Protein AF-A0A2X2WI27-F1 (afdb_monomer_lite)

pLDDT: mean 82.84, std 11.8, range [29.59, 94.94]

Structure (mmCIF, N/CA/C/O backbone):
data_AF-A0A2X2WI27-F1
#
_entry.id   AF-A0A2X2WI27-F1
#
loop_
_atom_site.group_PDB
_atom_site.id
_atom_site.type_symbol
_atom_site.label_atom_id
_atom_site.label_alt_id
_atom_site.label_comp_id
_atom_site.label_asym_id
_atom_site.label_entity_id
_atom_site.label_seq_id
_atom_site.pdbx_PDB_ins_code
_atom_site.Cartn_x
_atom_site.Cartn_y
_atom_site.Cartn_z
_atom_site.occupancy
_atom_site.B_iso_or_equiv
_atom_site.auth_seq_id
_atom_site.auth_comp_id
_atom_site.auth_asym_id
_atom_site.auth_atom_id
_atom_site.pdbx_PDB_model_num
ATOM 1 N N . MET A 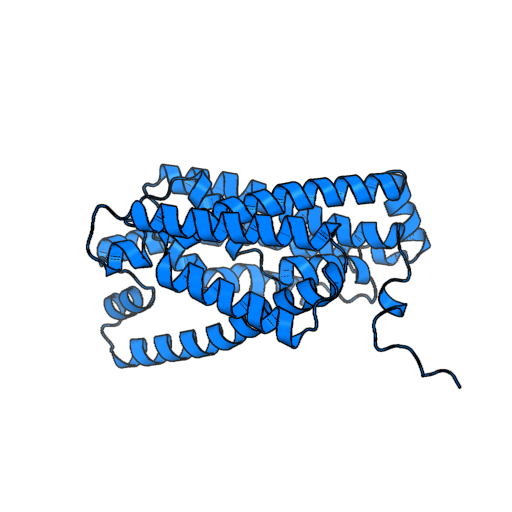1 1 ? -12.637 2.571 -26.370 1.00 56.28 1 MET A N 1
ATOM 2 C CA . MET A 1 1 ? -12.799 2.147 -24.961 1.00 56.28 1 MET A CA 1
ATOM 3 C C . MET A 1 1 ? -12.132 0.795 -24.793 1.00 56.28 1 MET A C 1
ATOM 5 O O . MET A 1 1 ? -12.451 -0.110 -25.554 1.00 56.28 1 MET A O 1
ATOM 9 N N . GLN A 1 2 ? -11.194 0.666 -23.857 1.00 71.12 2 GLN A N 1
ATOM 10 C CA . GLN A 1 2 ? -10.495 -0.595 -23.589 1.00 71.12 2 GLN A CA 1
ATOM 11 C C . GLN A 1 2 ? -11.404 -1.517 -22.763 1.00 71.12 2 GLN A C 1
ATOM 13 O O . GLN A 1 2 ? -11.359 -1.529 -21.533 1.00 71.12 2 GLN A O 1
ATOM 18 N N . LEU A 1 3 ? -12.280 -2.262 -23.447 1.00 78.50 3 LEU A N 1
ATOM 19 C CA . LEU A 1 3 ? -13.200 -3.228 -22.824 1.00 78.50 3 LEU A CA 1
ATOM 20 C C . LEU A 1 3 ? -12.462 -4.239 -21.931 1.00 78.50 3 LEU A C 1
ATOM 22 O O . LEU A 1 3 ? -12.986 -4.629 -20.891 1.00 78.50 3 LEU A O 1
ATOM 26 N N . GLU A 1 4 ? -11.226 -4.582 -22.297 1.00 83.19 4 GLU A N 1
ATOM 27 C CA . GLU A 1 4 ? -10.335 -5.480 -21.556 1.00 83.19 4 GLU A CA 1
ATOM 28 C C . GLU A 1 4 ? -9.984 -4.980 -20.148 1.00 83.19 4 GLU A C 1
ATOM 30 O O . GLU A 1 4 ? -9.757 -5.796 -19.262 1.00 83.19 4 GLU A O 1
ATOM 35 N N . VAL A 1 5 ? -9.993 -3.663 -19.909 1.00 82.50 5 VAL A N 1
ATOM 36 C CA . VAL A 1 5 ? -9.710 -3.069 -18.588 1.00 82.50 5 VAL A CA 1
ATOM 37 C C . VAL A 1 5 ? -11.000 -2.734 -17.840 1.00 82.50 5 VAL A C 1
ATOM 39 O O . VAL A 1 5 ? -11.105 -2.927 -16.627 1.00 82.50 5 VAL A O 1
ATOM 42 N N . ILE A 1 6 ? -12.023 -2.277 -18.565 1.00 84.19 6 ILE A N 1
ATOM 43 C CA . ILE A 1 6 ? -13.301 -1.863 -17.974 1.00 84.19 6 ILE A CA 1
ATOM 44 C C . ILE A 1 6 ? -14.070 -3.065 -17.409 1.00 84.19 6 ILE A C 1
ATOM 46 O O . ILE A 1 6 ? -14.645 -2.962 -16.325 1.00 84.19 6 ILE A O 1
ATOM 50 N N . LEU A 1 7 ? -14.076 -4.211 -18.099 1.00 87.62 7 LEU A N 1
ATOM 51 C CA . LEU A 1 7 ? -14.794 -5.406 -17.639 1.00 87.62 7 LEU A CA 1
ATOM 52 C C . LEU A 1 7 ? -14.253 -5.940 -16.296 1.00 87.62 7 LEU A C 1
ATOM 54 O O . LEU A 1 7 ? -15.059 -6.097 -15.372 1.00 87.62 7 LEU A O 1
ATOM 58 N N . PRO A 1 8 ? -12.931 -6.155 -16.116 1.00 88.19 8 PRO A N 1
ATOM 59 C CA . PRO A 1 8 ? -12.369 -6.506 -14.812 1.00 88.19 8 PRO A CA 1
ATOM 60 C C . PRO A 1 8 ? -12.645 -5.462 -13.732 1.00 88.19 8 PRO A C 1
ATOM 62 O O . PRO A 1 8 ? -12.930 -5.835 -12.597 1.00 88.19 8 PRO A O 1
ATOM 65 N N . LEU A 1 9 ? -12.608 -4.168 -14.068 1.00 85.88 9 LEU A N 1
ATOM 66 C CA . LEU A 1 9 ? -12.890 -3.094 -13.114 1.00 85.88 9 LEU A CA 1
ATOM 67 C C . LEU A 1 9 ? -14.339 -3.144 -12.607 1.00 85.88 9 LEU A C 1
ATOM 69 O O . LEU A 1 9 ? -14.574 -3.056 -11.402 1.00 85.88 9 LEU A O 1
ATOM 73 N N . ILE A 1 10 ? -15.311 -3.323 -13.506 1.00 87.81 10 ILE A N 1
ATOM 74 C CA . ILE A 1 10 ? -16.725 -3.469 -13.133 1.00 87.81 10 ILE A CA 1
ATOM 75 C C . ILE A 1 10 ? -16.917 -4.732 -12.292 1.00 87.81 10 ILE A C 1
ATOM 77 O O . ILE A 1 10 ? -17.556 -4.672 -11.243 1.00 87.81 10 ILE A O 1
ATOM 81 N N . ALA A 1 11 ? -16.335 -5.862 -12.705 1.00 90.44 11 ALA A N 1
ATOM 82 C CA . ALA A 1 11 ? -16.399 -7.105 -11.941 1.00 90.44 11 ALA A CA 1
ATOM 83 C C . ALA A 1 11 ? -15.809 -6.933 -10.531 1.00 90.44 11 ALA A C 1
ATOM 85 O O . ALA A 1 11 ? -16.425 -7.341 -9.546 1.00 90.44 11 ALA A O 1
ATOM 86 N N . TYR A 1 12 ? -14.662 -6.263 -10.418 1.00 89.31 12 TYR A N 1
ATOM 87 C CA . TYR A 1 12 ? -14.026 -5.938 -9.147 1.00 89.31 12 TYR A CA 1
ATOM 88 C C . TYR A 1 12 ? -14.931 -5.071 -8.261 1.00 89.31 12 TYR A C 1
ATOM 90 O O . TYR A 1 12 ? -15.144 -5.405 -7.094 1.00 89.31 12 TYR A O 1
ATOM 98 N N . LEU A 1 13 ? -15.533 -4.009 -8.807 1.00 88.31 13 LEU A N 1
ATOM 99 C CA . LEU A 1 13 ? -16.474 -3.164 -8.065 1.00 88.31 13 LEU A CA 1
ATOM 100 C C . LEU A 1 13 ? -17.694 -3.963 -7.590 1.00 88.31 13 LEU A C 1
ATOM 102 O O . LEU A 1 13 ? -18.076 -3.850 -6.427 1.00 88.31 13 LEU A O 1
ATOM 106 N N . LEU A 1 14 ? -18.270 -4.818 -8.439 1.00 90.50 14 LEU A N 1
ATOM 107 C CA . LEU A 1 14 ? -19.394 -5.682 -8.064 1.00 90.50 14 LEU A CA 1
ATOM 108 C C . LEU A 1 14 ? -19.035 -6.628 -6.914 1.00 90.50 14 LEU A C 1
ATOM 110 O O . LEU A 1 14 ? -19.845 -6.812 -6.005 1.00 90.50 14 LEU A O 1
ATOM 114 N N . VAL A 1 15 ? -17.822 -7.186 -6.905 1.00 91.31 15 VAL A N 1
ATOM 115 C CA . VAL A 1 15 ? -17.337 -8.018 -5.793 1.00 91.31 15 VAL A CA 1
ATOM 116 C C . VAL A 1 15 ? -17.190 -7.190 -4.516 1.00 91.31 15 VAL A C 1
ATOM 118 O O . VAL A 1 15 ? -17.665 -7.623 -3.468 1.00 91.31 15 VAL A O 1
ATOM 121 N N . VAL A 1 16 ? -16.608 -5.987 -4.581 1.00 89.12 16 VAL A N 1
ATOM 122 C CA . VAL A 1 16 ? -16.471 -5.078 -3.423 1.00 89.12 16 VAL A CA 1
ATOM 123 C C . VAL A 1 16 ? -17.840 -4.722 -2.836 1.00 89.12 16 VAL A C 1
ATOM 125 O O . VAL A 1 16 ? -18.062 -4.842 -1.626 1.00 89.12 16 VAL A O 1
ATOM 128 N N . PHE A 1 17 ? -18.799 -4.331 -3.675 1.00 88.81 17 PHE A N 1
ATOM 129 C CA . PHE A 1 17 ? -20.163 -4.047 -3.228 1.00 88.81 17 PHE A CA 1
ATOM 130 C C . PHE A 1 17 ? -20.854 -5.300 -2.679 1.00 88.81 17 PHE A C 1
ATOM 132 O O . PHE A 1 17 ? -21.461 -5.242 -1.609 1.00 88.81 17 PHE A O 1
ATOM 139 N N . GLY A 1 18 ? -20.711 -6.448 -3.344 1.00 88.62 18 GLY A N 1
ATOM 140 C CA . GLY A 1 18 ? -21.272 -7.725 -2.902 1.00 88.62 18 GLY A CA 1
ATOM 141 C C . GLY A 1 18 ? -20.751 -8.164 -1.532 1.00 88.62 18 GLY A C 1
ATOM 142 O O . GLY A 1 18 ? -21.543 -8.523 -0.658 1.00 88.62 18 GLY A O 1
ATOM 143 N N . LEU A 1 19 ? -19.438 -8.061 -1.300 1.00 87.44 19 LEU A N 1
ATOM 144 C CA . LEU A 1 19 ? -18.810 -8.334 -0.002 1.00 87.44 19 LEU A CA 1
ATOM 145 C C . LEU A 1 19 ? -19.297 -7.365 1.077 1.00 87.44 19 LEU A C 1
ATOM 147 O O . LEU A 1 19 ? -19.543 -7.781 2.211 1.00 87.44 19 LEU A O 1
ATOM 151 N N . SER A 1 20 ? -19.504 -6.099 0.718 1.00 85.56 20 SER A N 1
ATOM 152 C CA . SER A 1 20 ? -20.003 -5.077 1.641 1.00 85.56 20 SER A CA 1
ATOM 153 C C . SER A 1 20 ? -21.452 -5.341 2.060 1.00 85.56 20 SER A C 1
ATOM 155 O O . SER A 1 20 ? -21.771 -5.291 3.250 1.00 85.56 20 SER A O 1
ATOM 157 N N . VAL A 1 21 ? -22.320 -5.717 1.115 1.00 86.00 21 VAL A N 1
ATOM 158 C CA . VAL A 1 21 ? -23.709 -6.124 1.391 1.00 86.00 21 VAL A CA 1
ATOM 159 C C . VAL A 1 21 ? -23.749 -7.417 2.206 1.00 86.00 21 VAL A C 1
ATOM 161 O O . VAL A 1 21 ? -24.523 -7.528 3.158 1.00 86.00 21 VAL A O 1
ATOM 164 N N . TYR A 1 22 ? -22.895 -8.392 1.889 1.00 85.06 22 TYR A N 1
ATOM 165 C CA . TYR A 1 22 ? -22.783 -9.630 2.661 1.00 85.06 22 TYR A CA 1
ATOM 166 C C . TYR A 1 22 ? -22.358 -9.360 4.112 1.00 85.06 22 TYR A C 1
ATOM 168 O O . TYR A 1 22 ? -22.988 -9.863 5.045 1.00 85.06 22 TYR A O 1
ATOM 176 N N . ALA A 1 23 ? -21.335 -8.528 4.319 1.00 81.62 23 ALA A N 1
ATOM 177 C CA . ALA A 1 23 ? -20.875 -8.139 5.649 1.00 81.62 23 ALA A CA 1
ATOM 178 C C . ALA A 1 23 ? -21.965 -7.402 6.441 1.00 81.62 23 ALA A C 1
ATOM 180 O O . ALA A 1 23 ? -22.131 -7.667 7.634 1.00 81.62 23 ALA A O 1
ATOM 181 N N . MET A 1 24 ? -22.740 -6.536 5.777 1.00 78.25 24 MET A N 1
ATOM 182 C CA . MET A 1 24 ? -23.885 -5.848 6.375 1.00 78.25 24 MET A CA 1
ATOM 183 C C . MET A 1 24 ? -24.963 -6.836 6.836 1.00 78.25 24 MET A C 1
ATOM 185 O O . MET A 1 24 ? -25.417 -6.746 7.975 1.00 78.25 24 MET A O 1
ATOM 189 N N . ARG A 1 25 ? -25.344 -7.807 5.994 1.00 78.00 25 ARG A N 1
ATOM 190 C CA . ARG A 1 25 ? -26.352 -8.832 6.336 1.00 78.00 25 ARG A CA 1
ATOM 191 C C . ARG A 1 25 ? -25.918 -9.737 7.487 1.00 78.00 25 ARG A C 1
ATOM 193 O O . ARG A 1 25 ? -26.761 -10.269 8.197 1.00 78.00 25 ARG A O 1
ATOM 200 N N . LYS A 1 26 ? -24.609 -9.904 7.679 1.00 73.81 26 LYS A N 1
ATOM 201 C CA . LYS A 1 26 ? -24.023 -10.707 8.759 1.00 73.81 26 LYS A CA 1
ATOM 202 C C . LYS A 1 26 ? -23.766 -9.911 10.047 1.00 73.81 26 LYS A C 1
ATOM 204 O O . LYS A 1 26 ? -23.028 -10.381 10.916 1.00 73.81 26 LYS A O 1
ATOM 209 N N . ARG A 1 27 ? -24.318 -8.699 10.178 1.00 66.50 27 ARG A N 1
ATOM 210 C CA . ARG A 1 27 ? -24.368 -7.975 11.456 1.00 66.50 27 ARG A CA 1
ATOM 211 C C . ARG A 1 27 ? -25.381 -8.655 12.362 1.00 66.50 27 ARG A C 1
ATOM 213 O O . ARG A 1 27 ? -26.579 -8.530 12.141 1.00 66.50 27 ARG A O 1
ATOM 220 N N . THR A 1 28 ? -24.905 -9.419 13.336 1.00 56.31 28 THR A N 1
ATOM 221 C CA . THR A 1 28 ? -25.789 -10.262 14.150 1.00 56.31 28 THR A CA 1
ATOM 222 C C . THR A 1 28 ? -25.591 -10.130 15.652 1.00 56.31 28 THR A C 1
ATOM 224 O O . THR A 1 28 ? -26.388 -10.708 16.377 1.00 56.31 28 THR A O 1
ATOM 227 N N . THR A 1 29 ? -24.615 -9.373 16.170 1.00 54.41 29 THR A N 1
ATOM 228 C CA . THR A 1 29 ? -24.403 -9.328 17.633 1.00 54.41 29 THR A CA 1
ATOM 229 C C . THR A 1 29 ? -23.534 -8.146 18.099 1.00 54.41 29 THR A C 1
ATOM 231 O O . THR A 1 29 ? -22.311 -8.142 17.915 1.00 54.41 29 THR A O 1
ATOM 234 N N . GLY A 1 30 ? -24.150 -7.179 18.798 1.00 59.31 30 GLY A N 1
ATOM 235 C CA . GLY A 1 30 ? -23.458 -6.124 19.555 1.00 59.31 30 GLY A CA 1
ATOM 236 C C . GLY A 1 30 ? -24.177 -4.769 19.588 1.00 59.31 30 GLY A C 1
ATOM 237 O O . GLY A 1 30 ? -25.225 -4.583 18.979 1.00 59.31 30 GLY A O 1
ATOM 238 N N . THR A 1 31 ? -23.597 -3.795 20.301 1.00 65.19 31 THR A N 1
ATOM 239 C CA . THR A 1 31 ? -23.991 -2.382 20.178 1.00 65.19 31 THR A CA 1
ATOM 240 C C . THR A 1 31 ? -23.504 -1.819 18.841 1.00 65.19 31 THR A C 1
ATOM 242 O O . THR A 1 31 ? -22.394 -2.133 18.404 1.00 65.19 31 THR A O 1
ATOM 245 N N . PHE A 1 32 ? -24.305 -0.949 18.208 1.00 72.75 32 PHE A N 1
ATOM 246 C CA . PHE A 1 32 ? -24.024 -0.385 16.877 1.00 72.75 32 PHE A CA 1
ATOM 247 C C . PHE A 1 32 ? -22.588 0.143 16.735 1.00 72.75 32 PHE A C 1
ATOM 249 O O . PHE A 1 32 ? -21.921 -0.174 15.754 1.00 72.75 32 PHE A O 1
ATOM 256 N N . LEU A 1 33 ? -22.087 0.880 17.734 1.00 70.69 33 LEU A N 1
ATOM 257 C CA . LEU A 1 33 ? -20.736 1.452 17.724 1.00 70.69 33 LEU A CA 1
ATOM 258 C C . LEU A 1 33 ? -19.634 0.379 17.718 1.00 70.69 33 LEU A C 1
ATOM 260 O O . LEU A 1 33 ? -18.707 0.459 16.917 1.00 70.69 33 LEU A O 1
ATOM 264 N N . ASN A 1 34 ? -19.743 -0.660 18.551 1.00 68.81 34 ASN A N 1
ATOM 265 C CA . ASN A 1 34 ? -18.742 -1.732 18.598 1.00 68.81 34 ASN A CA 1
ATOM 266 C C . ASN A 1 34 ? -18.738 -2.574 17.317 1.00 68.81 34 ASN A C 1
ATOM 268 O O . ASN A 1 34 ? -17.680 -2.999 16.851 1.00 68.81 34 ASN A O 1
ATOM 272 N N . GLU A 1 35 ? -19.905 -2.817 16.723 1.00 69.88 35 GLU A N 1
ATOM 273 C CA . GLU A 1 35 ? -19.987 -3.587 15.482 1.00 69.88 35 GLU A CA 1
ATOM 274 C C . GLU A 1 35 ? -19.571 -2.749 14.264 1.00 69.88 35 GLU A C 1
ATOM 276 O O . GLU A 1 35 ? -18.892 -3.264 13.376 1.00 69.88 35 GLU A O 1
ATOM 281 N N . TYR A 1 36 ? -19.913 -1.454 14.237 1.00 74.69 36 TYR A N 1
ATOM 282 C CA . TYR A 1 36 ? -19.530 -0.542 13.156 1.00 74.69 36 TYR A CA 1
ATOM 283 C C . TYR A 1 36 ? -18.036 -0.214 13.153 1.00 74.69 36 TYR A C 1
ATOM 285 O O . TYR A 1 36 ? -17.456 -0.192 12.075 1.00 74.69 36 TYR A O 1
ATOM 293 N N . PHE A 1 37 ? -17.409 0.017 14.314 1.00 72.81 37 PHE A N 1
ATOM 294 C CA . PHE A 1 37 ? -16.011 0.468 14.392 1.00 72.81 37 PHE A CA 1
ATOM 295 C C . PHE A 1 37 ? -14.993 -0.638 14.705 1.00 72.81 37 PHE A C 1
ATOM 297 O O . PHE A 1 37 ? -13.848 -0.523 14.283 1.00 72.81 37 PHE A O 1
ATOM 304 N N . LEU A 1 38 ? -15.378 -1.706 15.418 1.00 67.69 38 LEU A N 1
ATOM 305 C CA . LEU A 1 38 ? -14.456 -2.788 15.821 1.00 67.69 38 LEU A CA 1
ATOM 306 C C . LEU A 1 38 ? -14.807 -4.151 15.207 1.00 67.69 38 LEU A C 1
ATOM 308 O O . LEU A 1 38 ? -14.090 -5.132 15.421 1.00 67.69 38 LEU A O 1
ATOM 312 N N . GLY A 1 39 ? -15.949 -4.268 14.521 1.00 68.19 39 GLY A N 1
ATOM 313 C CA . GLY A 1 39 ? -16.444 -5.540 13.985 1.00 68.19 39 GLY A CA 1
ATOM 314 C C . GLY A 1 39 ? -16.653 -6.627 15.045 1.00 68.19 39 GLY A C 1
ATOM 315 O O . GLY A 1 39 ? -16.566 -7.816 14.732 1.00 68.19 39 GLY A O 1
ATOM 316 N N . SER A 1 40 ? -16.896 -6.232 16.298 1.00 68.94 40 SER A N 1
ATOM 317 C CA . SER A 1 40 ? -16.983 -7.119 17.472 1.00 68.94 40 SER A CA 1
ATOM 318 C C . SER A 1 40 ? -15.688 -7.890 17.783 1.00 68.94 40 SER A C 1
ATOM 320 O O . SER A 1 40 ? -15.740 -8.972 18.366 1.00 68.94 40 SER A O 1
ATOM 322 N N . ARG A 1 41 ? -14.518 -7.350 17.404 1.00 70.38 41 ARG A N 1
ATOM 323 C CA . ARG A 1 41 ? -13.187 -7.934 17.674 1.00 70.38 41 ARG A CA 1
ATOM 324 C C . ARG A 1 41 ? -13.031 -9.387 17.194 1.00 70.38 41 ARG A C 1
ATOM 326 O O . ARG A 1 41 ? -12.329 -10.187 17.804 1.00 70.38 41 ARG A O 1
ATOM 333 N N . SER A 1 42 ? -13.699 -9.759 16.104 1.00 72.31 42 SER A N 1
ATOM 334 C CA . SER A 1 42 ? -13.751 -11.148 15.626 1.00 72.31 42 SER A CA 1
ATOM 335 C C . SER A 1 42 ? -12.671 -11.500 14.597 1.00 72.31 42 SER A C 1
ATOM 337 O O . SER A 1 42 ? -12.737 -12.572 13.994 1.00 72.31 42 SER A O 1
ATOM 339 N N . MET A 1 43 ? -11.695 -10.619 14.351 1.00 74.81 43 MET A N 1
ATOM 340 C CA . MET A 1 43 ? -10.703 -10.828 13.293 1.00 74.81 43 MET A CA 1
ATOM 341 C C . MET A 1 43 ? -9.767 -11.998 13.611 1.00 74.81 43 MET A C 1
ATOM 343 O O . MET A 1 43 ? -9.058 -11.996 14.622 1.00 74.81 43 MET A O 1
ATOM 347 N N . GLY A 1 44 ? -9.755 -12.987 12.714 1.00 79.56 44 GLY A N 1
ATOM 348 C CA . GLY A 1 44 ? -8.752 -14.050 12.688 1.00 79.56 44 GLY A CA 1
ATOM 349 C C . GLY A 1 44 ? -7.418 -13.562 12.116 1.00 79.56 44 GLY A C 1
ATOM 350 O O . GLY A 1 44 ? -7.353 -12.514 11.481 1.00 79.56 44 GLY A O 1
ATOM 351 N N . GLY A 1 45 ? -6.348 -14.338 12.315 1.00 81.19 45 GLY A N 1
ATOM 352 C CA . GLY A 1 45 ? -4.986 -13.912 11.962 1.00 81.19 45 GLY A CA 1
ATOM 353 C C . GLY A 1 45 ? -4.762 -13.601 10.477 1.00 81.19 45 GLY A C 1
ATOM 354 O O . GLY A 1 45 ? -4.084 -12.630 10.174 1.00 81.19 45 GLY A O 1
ATOM 355 N N . ILE A 1 46 ? -5.369 -14.363 9.557 1.00 84.50 46 ILE A N 1
ATOM 356 C CA . ILE A 1 46 ? -5.251 -14.111 8.105 1.00 84.50 46 ILE A CA 1
ATOM 357 C C . ILE A 1 46 ? -5.928 -12.789 7.737 1.00 84.50 46 ILE A C 1
ATOM 359 O O . ILE A 1 46 ? -5.323 -11.929 7.114 1.00 84.50 46 ILE A O 1
ATOM 363 N N . VAL A 1 47 ? -7.171 -12.606 8.177 1.00 85.31 47 VAL A N 1
ATOM 364 C CA . VAL A 1 47 ? -7.952 -11.391 7.922 1.00 85.31 47 VAL A CA 1
ATOM 365 C C . VAL A 1 47 ? -7.244 -10.159 8.498 1.00 85.31 47 VAL A C 1
ATOM 367 O O . VAL A 1 47 ? -7.142 -9.137 7.828 1.00 85.31 47 VAL A O 1
ATOM 370 N N . LEU A 1 48 ? -6.682 -10.281 9.706 1.00 83.56 48 LEU A N 1
ATOM 371 C CA . LEU A 1 48 ? -5.870 -9.238 10.331 1.00 83.56 48 LEU A CA 1
ATOM 372 C C . LEU A 1 48 ? -4.607 -8.918 9.514 1.00 83.56 48 LEU A C 1
ATOM 374 O O . LEU A 1 48 ? -4.304 -7.750 9.301 1.00 83.56 48 LEU A O 1
ATOM 378 N N . ALA A 1 49 ? -3.878 -9.932 9.045 1.00 84.81 49 ALA A N 1
ATOM 379 C CA . ALA A 1 49 ? -2.696 -9.734 8.208 1.00 84.81 49 ALA A CA 1
ATOM 380 C C . ALA A 1 49 ? -3.040 -8.984 6.917 1.00 84.81 49 ALA A C 1
ATOM 382 O O . ALA A 1 49 ? -2.394 -7.990 6.586 1.00 84.81 49 ALA A O 1
ATOM 383 N N . MET A 1 50 ? -4.080 -9.434 6.214 1.00 88.81 50 MET A N 1
ATOM 384 C CA . MET A 1 50 ? -4.467 -8.852 4.933 1.00 88.81 50 MET A CA 1
ATOM 385 C C . MET A 1 50 ? -5.011 -7.432 5.088 1.00 88.81 50 MET A C 1
ATOM 387 O O . MET A 1 50 ? -4.613 -6.562 4.326 1.00 88.81 50 MET A O 1
ATOM 391 N N . THR A 1 51 ? -5.837 -7.153 6.105 1.00 86.75 51 THR A N 1
ATOM 392 C CA . THR A 1 51 ? -6.374 -5.797 6.322 1.00 86.75 51 THR A CA 1
ATOM 393 C C . THR A 1 51 ? -5.303 -4.789 6.735 1.00 86.75 51 THR A C 1
ATOM 395 O O . THR A 1 51 ? -5.309 -3.646 6.279 1.00 86.75 51 THR A O 1
ATOM 398 N N . LEU A 1 52 ? -4.320 -5.217 7.533 1.00 81.75 52 LEU A N 1
ATOM 399 C CA . LEU A 1 52 ? -3.159 -4.388 7.847 1.00 81.75 52 LEU A CA 1
ATOM 400 C C . LEU A 1 52 ? -2.306 -4.138 6.612 1.00 81.75 52 LEU A C 1
ATOM 402 O O . LEU A 1 52 ? -1.937 -2.998 6.368 1.00 81.75 52 LEU A O 1
ATOM 406 N N . THR A 1 53 ? -2.046 -5.178 5.822 1.00 84.62 53 THR A N 1
ATOM 407 C CA . THR A 1 53 ? -1.243 -5.068 4.601 1.00 84.62 53 THR A CA 1
ATOM 408 C C . THR A 1 53 ? -1.907 -4.160 3.569 1.00 84.62 53 THR A C 1
ATOM 410 O O . THR A 1 53 ? -1.268 -3.242 3.068 1.00 84.62 53 THR A O 1
ATOM 413 N N . ALA A 1 54 ? -3.194 -4.365 3.289 1.00 86.81 54 ALA A N 1
ATOM 414 C CA . ALA A 1 54 ? -3.927 -3.594 2.290 1.00 86.81 54 ALA A CA 1
ATOM 415 C C . ALA A 1 54 ? -4.046 -2.116 2.669 1.00 86.81 54 ALA A C 1
ATOM 417 O O . ALA A 1 54 ? -3.908 -1.261 1.810 1.00 86.81 54 ALA A O 1
ATOM 418 N N . THR A 1 55 ? -4.239 -1.782 3.950 1.00 82.19 55 THR A N 1
ATOM 419 C CA . THR A 1 55 ? -4.212 -0.359 4.338 1.00 82.19 55 THR A CA 1
ATOM 420 C C . THR A 1 55 ? -2.822 0.225 4.383 1.00 82.19 55 THR A C 1
ATOM 422 O O . THR A 1 55 ? -2.644 1.417 4.146 1.00 82.19 55 THR A O 1
ATOM 425 N N . TYR A 1 56 ? -1.835 -0.593 4.715 1.00 80.75 56 TYR A N 1
ATOM 426 C CA . TYR A 1 56 ? -0.467 -0.131 4.712 1.00 80.75 56 TYR A CA 1
ATOM 427 C C . TYR A 1 56 ? 0.001 0.232 3.298 1.00 80.75 56 TYR A C 1
ATOM 429 O O . TYR A 1 56 ? 0.712 1.218 3.108 1.00 80.75 56 TYR A O 1
ATOM 437 N N . ILE A 1 57 ? -0.434 -0.532 2.296 1.00 83.69 57 ILE A N 1
ATOM 438 C CA . ILE A 1 57 ? -0.120 -0.259 0.900 1.00 83.69 57 ILE A CA 1
ATOM 439 C C . ILE A 1 57 ? -1.091 0.785 0.353 1.00 83.69 57 ILE A C 1
ATOM 441 O O . ILE A 1 57 ? -2.211 0.493 -0.051 1.00 83.69 57 ILE A O 1
ATOM 445 N N . SER A 1 58 ? -0.629 2.027 0.321 1.00 83.31 58 SER A N 1
ATOM 446 C CA . SER A 1 58 ? -1.365 3.156 -0.240 1.00 83.31 58 SER A CA 1
ATOM 447 C C . SER A 1 58 ? -1.138 3.302 -1.749 1.00 83.31 58 SER A C 1
ATOM 449 O O . SER A 1 58 ? -0.253 2.673 -2.334 1.00 83.31 58 SER A O 1
ATOM 451 N N . ALA A 1 59 ? -1.867 4.232 -2.375 1.00 81.56 59 ALA A N 1
ATOM 452 C CA . ALA A 1 59 ? -1.587 4.668 -3.744 1.00 81.56 59 ALA A CA 1
ATOM 453 C C . ALA A 1 59 ? -0.139 5.172 -3.919 1.00 81.56 59 ALA A C 1
ATOM 455 O O . ALA A 1 59 ? 0.470 4.932 -4.959 1.00 81.56 59 ALA A O 1
ATOM 456 N N . SER A 1 60 ? 0.449 5.811 -2.897 1.00 80.56 60 SER A N 1
ATOM 457 C CA . SER A 1 60 ? 1.851 6.241 -2.959 1.00 80.56 60 SER A CA 1
ATOM 458 C C . SER A 1 60 ? 2.806 5.052 -2.993 1.00 80.56 60 SER A C 1
ATOM 460 O O . SER A 1 60 ? 3.773 5.081 -3.743 1.00 80.56 60 SER A O 1
ATOM 462 N N . SER A 1 61 ? 2.525 3.989 -2.239 1.00 85.69 61 SER A N 1
ATOM 463 C CA . SER A 1 61 ? 3.343 2.777 -2.277 1.00 85.69 61 SER A CA 1
ATOM 464 C C . SER A 1 61 ? 3.111 1.984 -3.562 1.00 85.69 61 SER A C 1
ATOM 466 O O . SER A 1 61 ? 4.075 1.492 -4.129 1.00 85.69 61 SER A O 1
ATOM 468 N N . PHE A 1 62 ? 1.866 1.894 -4.050 1.00 83.75 62 PHE A N 1
ATOM 469 C CA . PHE A 1 62 ? 1.496 1.076 -5.213 1.00 83.75 62 PHE A CA 1
ATOM 470 C C . PHE A 1 62 ? 1.813 1.680 -6.571 1.00 83.75 62 PHE A C 1
ATOM 472 O O . PHE A 1 62 ? 2.208 0.956 -7.479 1.00 83.75 62 PHE A O 1
ATOM 479 N N . ILE A 1 63 ? 1.699 2.996 -6.696 1.00 85.56 63 ILE A N 1
ATOM 480 C CA . ILE A 1 63 ? 1.973 3.715 -7.942 1.00 85.56 63 ILE A CA 1
ATOM 481 C C . ILE A 1 63 ? 3.320 4.433 -7.827 1.00 85.56 63 ILE A C 1
ATOM 483 O O . ILE A 1 63 ? 4.199 4.262 -8.667 1.00 85.56 63 ILE A O 1
ATOM 487 N N . GLY A 1 64 ? 3.505 5.202 -6.751 1.00 87.19 64 GLY A N 1
ATOM 488 C CA . GLY A 1 64 ? 4.718 5.996 -6.546 1.00 87.19 64 GLY A CA 1
ATOM 489 C C . GLY A 1 64 ? 5.962 5.150 -6.275 1.00 87.19 64 GLY A C 1
ATOM 490 O O . GLY A 1 64 ? 7.030 5.474 -6.777 1.00 87.19 64 GLY A O 1
ATOM 491 N N . GLY A 1 65 ? 5.831 4.049 -5.532 1.00 89.94 65 GLY A N 1
ATOM 492 C CA . GLY A 1 65 ? 6.938 3.156 -5.189 1.00 89.94 65 GLY A CA 1
ATOM 493 C C . GLY A 1 65 ? 7.627 2.534 -6.411 1.00 89.94 65 GLY A C 1
ATOM 494 O O . GLY A 1 65 ? 8.819 2.770 -6.608 1.00 89.94 65 GLY A O 1
ATOM 495 N N . PRO A 1 66 ? 6.905 1.782 -7.263 1.00 91.31 66 PRO A N 1
ATOM 496 C CA . PRO A 1 66 ? 7.444 1.256 -8.515 1.00 91.31 66 PRO A CA 1
ATOM 497 C C . PRO A 1 66 ? 7.930 2.346 -9.477 1.00 91.31 66 PRO A C 1
ATOM 499 O O . PRO A 1 66 ? 8.961 2.153 -10.111 1.00 91.31 66 PRO A O 1
ATOM 502 N N . GLY A 1 67 ? 7.254 3.500 -9.553 1.00 89.88 67 GLY A N 1
ATOM 503 C CA . GLY A 1 67 ? 7.711 4.634 -10.369 1.00 89.88 67 GLY A CA 1
ATOM 504 C C . GLY A 1 67 ? 9.032 5.237 -9.875 1.00 89.88 67 GLY A C 1
ATOM 505 O O . GLY A 1 67 ? 9.925 5.537 -10.662 1.00 89.88 67 GLY A O 1
ATOM 506 N N . ALA A 1 68 ? 9.211 5.347 -8.559 1.00 90.00 68 ALA A N 1
ATOM 507 C CA . ALA A 1 68 ? 10.479 5.757 -7.966 1.00 90.00 68 ALA A CA 1
ATOM 508 C C . ALA A 1 68 ? 11.566 4.689 -8.161 1.00 90.00 68 ALA A C 1
ATOM 510 O O . ALA A 1 68 ? 12.707 5.033 -8.447 1.00 90.00 68 ALA A O 1
ATOM 511 N N . ALA A 1 69 ? 11.227 3.400 -8.081 1.00 91.75 69 ALA A N 1
ATOM 512 C CA . ALA A 1 69 ? 12.160 2.311 -8.376 1.00 91.75 69 ALA A CA 1
ATOM 513 C C . ALA A 1 69 ? 12.578 2.275 -9.854 1.00 91.75 69 ALA A C 1
ATOM 515 O O . ALA A 1 69 ? 13.737 2.006 -10.152 1.00 91.75 69 ALA A O 1
ATOM 516 N N . TYR A 1 70 ? 11.672 2.610 -10.773 1.00 91.25 70 TYR A N 1
ATOM 517 C CA . TYR A 1 70 ? 11.989 2.820 -12.184 1.00 91.25 70 TYR A CA 1
ATOM 518 C C . TYR A 1 70 ? 13.009 3.961 -12.345 1.00 91.25 70 TYR A C 1
ATOM 520 O O . TYR A 1 70 ? 14.041 3.799 -12.996 1.00 91.25 70 TYR A O 1
ATOM 528 N N . LYS A 1 71 ? 12.778 5.105 -11.689 1.00 89.50 71 LYS A N 1
ATOM 529 C CA . LYS A 1 71 ? 13.651 6.283 -11.804 1.00 89.50 71 LYS A CA 1
ATOM 530 C C . LYS A 1 71 ? 15.015 6.109 -11.126 1.00 89.50 71 LYS A C 1
ATOM 532 O O . LYS A 1 71 ? 16.032 6.475 -11.708 1.00 89.50 71 LYS A O 1
ATOM 537 N N . TYR A 1 72 ? 15.038 5.567 -9.911 1.00 89.00 72 TYR A N 1
ATOM 538 C CA . TYR A 1 72 ? 16.225 5.519 -9.049 1.00 89.00 72 TYR A CA 1
ATOM 539 C C . TYR A 1 72 ? 16.915 4.151 -9.014 1.00 89.00 72 TYR A C 1
ATOM 541 O O . TYR A 1 72 ? 18.026 4.049 -8.502 1.00 89.00 72 TYR A O 1
ATOM 549 N N . GLY A 1 73 ? 16.294 3.109 -9.566 1.00 91.12 73 GLY A N 1
ATOM 550 C CA . GLY A 1 73 ? 16.867 1.771 -9.672 1.00 91.12 73 GLY A CA 1
ATOM 551 C C . GLY A 1 73 ? 16.700 0.899 -8.423 1.00 91.12 73 GLY A C 1
ATOM 552 O O . GLY A 1 73 ? 15.856 1.133 -7.550 1.00 91.12 73 GLY A O 1
ATOM 553 N N . LEU A 1 74 ? 17.525 -0.147 -8.339 1.00 91.56 74 LEU A N 1
ATOM 554 C CA . LEU A 1 74 ? 17.461 -1.202 -7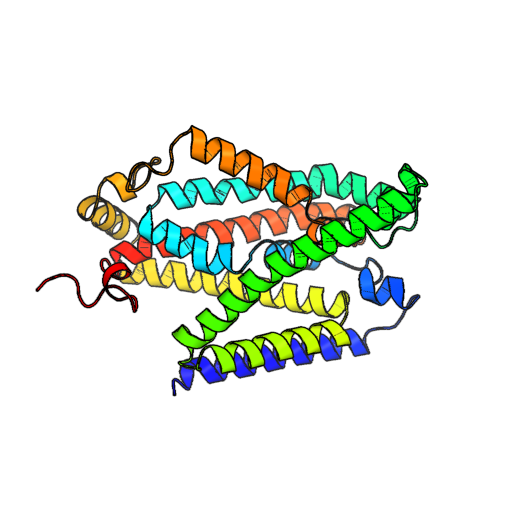.322 1.00 91.56 74 LEU A CA 1
ATOM 555 C C . LEU A 1 74 ? 17.724 -0.692 -5.898 1.00 91.56 74 LEU A C 1
ATOM 557 O O . LEU A 1 74 ? 17.202 -1.270 -4.942 1.00 91.56 74 LEU A O 1
ATOM 561 N N . GLY A 1 75 ? 18.451 0.419 -5.736 1.00 89.12 75 GLY A N 1
ATOM 562 C CA . GLY A 1 75 ? 18.638 1.069 -4.435 1.00 89.12 75 GLY A CA 1
ATOM 563 C C . GLY A 1 75 ? 17.309 1.448 -3.766 1.00 89.12 75 GLY A C 1
ATOM 564 O O . GLY A 1 75 ? 17.143 1.273 -2.556 1.00 89.12 75 GLY A O 1
ATOM 565 N N . TRP A 1 76 ? 16.306 1.868 -4.547 1.00 90.88 76 TRP A N 1
ATOM 566 C CA . TRP A 1 76 ? 14.982 2.196 -4.012 1.00 90.88 76 TRP A CA 1
ATOM 567 C C . TRP A 1 76 ? 14.223 0.953 -3.530 1.00 90.88 76 TRP A C 1
ATOM 569 O O . TRP A 1 76 ? 13.493 1.016 -2.541 1.00 90.88 76 TRP A O 1
ATOM 579 N N . VAL A 1 77 ? 14.424 -0.200 -4.177 1.00 91.81 77 VAL A N 1
ATOM 580 C CA . VAL A 1 77 ? 13.843 -1.480 -3.733 1.00 91.81 77 VAL A CA 1
ATOM 581 C C . VAL A 1 77 ? 14.343 -1.815 -2.327 1.00 91.81 77 VAL A C 1
ATOM 583 O O . VAL A 1 77 ? 13.548 -2.170 -1.457 1.00 91.81 77 VAL A O 1
ATOM 586 N N . LEU A 1 78 ? 15.643 -1.625 -2.070 1.00 88.31 78 LEU A N 1
ATOM 587 C CA . LEU A 1 78 ? 16.239 -1.814 -0.744 1.00 88.31 78 LEU A CA 1
ATOM 588 C C . LEU A 1 78 ? 15.685 -0.816 0.276 1.00 88.31 78 LEU A C 1
ATOM 590 O O . LEU A 1 78 ? 15.323 -1.214 1.385 1.00 88.31 78 LEU A O 1
ATOM 594 N N . LEU A 1 79 ? 15.564 0.463 -0.102 1.00 89.62 79 LEU A N 1
ATOM 595 C CA . LEU A 1 79 ? 14.961 1.485 0.755 1.00 89.62 79 LEU A CA 1
ATOM 596 C C . LEU A 1 79 ? 13.527 1.101 1.146 1.00 89.62 79 LEU A C 1
ATOM 598 O O . LEU A 1 79 ? 13.164 1.197 2.318 1.00 89.62 79 LEU A O 1
ATOM 602 N N . ALA A 1 80 ? 12.729 0.616 0.192 1.00 88.25 80 ALA A N 1
ATOM 603 C CA . ALA A 1 80 ? 11.347 0.216 0.420 1.00 88.25 80 ALA A CA 1
ATOM 604 C C . ALA A 1 80 ? 11.219 -0.979 1.384 1.00 88.25 80 ALA A C 1
ATOM 606 O O . ALA A 1 80 ? 10.220 -1.060 2.102 1.00 88.25 80 ALA A O 1
ATOM 607 N N . MET A 1 81 ? 12.221 -1.867 1.466 1.00 89.31 81 MET A N 1
ATOM 608 C CA . MET A 1 81 ? 12.200 -3.036 2.365 1.00 89.31 81 MET A CA 1
ATOM 609 C C . MET A 1 81 ? 12.238 -2.679 3.849 1.00 89.31 81 MET A C 1
ATOM 611 O O . MET A 1 81 ? 11.815 -3.491 4.672 1.00 89.31 81 MET A O 1
ATOM 615 N N . ILE A 1 82 ? 12.642 -1.462 4.226 1.00 85.69 82 ILE A N 1
ATOM 616 C CA . ILE A 1 82 ? 12.598 -1.021 5.632 1.00 85.69 82 ILE A CA 1
ATOM 617 C C . ILE A 1 82 ? 11.178 -1.017 6.223 1.00 85.69 82 ILE A C 1
ATOM 619 O O . ILE A 1 82 ? 10.982 -1.065 7.438 1.00 85.69 82 ILE A O 1
ATOM 623 N N . GLN A 1 83 ? 10.163 -0.999 5.362 1.00 82.12 83 GLN A N 1
ATOM 624 C CA . GLN A 1 83 ? 8.764 -1.063 5.760 1.00 82.12 83 GLN A CA 1
ATOM 625 C C . GLN A 1 83 ? 8.415 -2.384 6.477 1.00 82.12 83 GLN A C 1
ATOM 627 O O . GLN A 1 83 ? 7.477 -2.431 7.274 1.00 82.12 83 GLN A O 1
ATOM 632 N N . LEU A 1 84 ? 9.195 -3.451 6.266 1.00 84.19 84 LEU A N 1
ATOM 633 C CA . LEU A 1 84 ? 8.999 -4.757 6.905 1.00 84.19 84 LEU A CA 1
ATOM 634 C C . LEU A 1 84 ? 9.162 -4.712 8.435 1.00 84.19 84 LEU A C 1
ATOM 636 O O . LEU A 1 84 ? 8.221 -5.092 9.144 1.00 84.19 84 LEU A O 1
ATOM 640 N N . PRO A 1 85 ? 10.295 -4.217 8.978 1.00 81.19 85 PRO A N 1
ATOM 641 C CA . PRO A 1 85 ? 10.432 -3.950 10.405 1.00 81.19 85 PRO A CA 1
ATOM 642 C C . PRO A 1 85 ? 9.318 -3.076 10.987 1.00 81.19 85 PRO A C 1
ATOM 644 O O . PRO A 1 85 ? 8.893 -3.320 12.116 1.00 81.19 85 PRO A O 1
ATOM 647 N N . ALA A 1 86 ? 8.804 -2.096 10.234 1.00 74.56 86 ALA A N 1
ATOM 648 C CA . ALA A 1 86 ? 7.745 -1.206 10.716 1.00 74.56 86 ALA A CA 1
ATOM 649 C C . ALA A 1 86 ? 6.459 -1.976 11.070 1.00 74.56 86 ALA A C 1
ATOM 651 O O . ALA A 1 86 ? 5.847 -1.711 12.106 1.00 74.56 86 ALA A O 1
ATOM 652 N N . VAL A 1 87 ? 6.088 -2.989 10.279 1.00 72.06 87 VAL A N 1
ATOM 653 C CA . VAL A 1 87 ? 4.951 -3.883 10.578 1.00 72.06 87 VAL A CA 1
ATOM 654 C C . VAL A 1 87 ? 5.184 -4.646 11.882 1.00 72.06 87 VAL A C 1
ATOM 656 O O . VAL A 1 87 ? 4.287 -4.739 12.725 1.00 72.06 87 VAL A O 1
ATOM 659 N N . TRP A 1 88 ? 6.400 -5.157 12.076 1.00 76.62 88 TRP A N 1
ATOM 660 C CA . TRP A 1 88 ? 6.767 -5.926 13.264 1.00 76.62 88 TRP A CA 1
ATOM 661 C C . TRP A 1 88 ? 6.771 -5.063 14.531 1.00 76.62 88 TRP A C 1
ATOM 663 O O . TRP A 1 88 ? 6.209 -5.457 15.554 1.00 76.62 88 TRP A O 1
ATOM 673 N N . LEU A 1 89 ? 7.327 -3.852 14.455 1.00 76.06 89 LEU A N 1
ATOM 674 C CA . LEU A 1 89 ? 7.317 -2.873 15.545 1.00 76.06 89 LEU A CA 1
ATOM 675 C C . LEU A 1 89 ? 5.889 -2.416 15.876 1.00 76.06 89 LEU A C 1
ATOM 677 O O . LEU A 1 89 ? 5.501 -2.382 17.050 1.00 76.06 89 LEU A O 1
ATOM 681 N N . SER A 1 90 ? 5.093 -2.127 14.844 1.00 70.50 90 SER A N 1
ATOM 682 C CA . SER A 1 90 ? 3.713 -1.664 14.981 1.00 70.50 90 SER A CA 1
ATOM 683 C C . SER A 1 90 ? 2.817 -2.712 15.636 1.00 70.50 90 SER A C 1
ATOM 685 O O . SER A 1 90 ? 2.161 -2.420 16.635 1.00 70.50 90 SER A O 1
ATOM 687 N N . LEU A 1 91 ? 2.823 -3.956 15.151 1.00 68.94 91 LEU A N 1
ATOM 688 C CA . LEU A 1 91 ? 1.948 -5.010 15.675 1.00 68.94 91 LEU A CA 1
ATOM 689 C C . LEU A 1 91 ? 2.507 -5.707 16.915 1.00 68.94 91 LEU A C 1
ATOM 691 O O . LEU A 1 91 ? 1.759 -5.992 17.854 1.00 68.94 91 LEU A O 1
ATOM 695 N N . GLY A 1 92 ? 3.808 -5.995 16.922 1.00 72.50 92 GLY A N 1
ATOM 696 C CA . GLY A 1 92 ? 4.462 -6.782 17.963 1.00 72.50 92 GLY A CA 1
ATOM 697 C C . GLY A 1 92 ? 4.605 -6.021 19.275 1.00 72.50 92 GLY A C 1
ATOM 698 O O . GLY A 1 92 ? 4.209 -6.525 20.329 1.00 72.50 92 GLY A O 1
ATOM 699 N N . ILE A 1 93 ? 5.136 -4.796 19.221 1.00 76.75 93 ILE A N 1
ATOM 700 C CA . ILE A 1 93 ? 5.435 -4.010 20.425 1.00 76.75 93 ILE A CA 1
ATOM 701 C C . ILE A 1 93 ? 4.236 -3.145 20.813 1.00 76.75 93 ILE A C 1
ATOM 703 O O . ILE A 1 93 ? 3.707 -3.274 21.924 1.00 76.75 93 ILE A O 1
ATOM 707 N N . LEU A 1 94 ? 3.786 -2.268 19.911 1.00 73.38 94 LEU A N 1
ATOM 708 C CA . LEU A 1 94 ? 2.733 -1.308 20.243 1.00 73.38 94 LEU A CA 1
ATOM 709 C C . LEU A 1 94 ? 1.333 -1.896 20.134 1.00 73.38 94 LEU A C 1
ATOM 711 O O . LEU A 1 94 ? 0.521 -1.655 21.024 1.00 73.38 94 LEU A O 1
ATOM 715 N N . GLY A 1 95 ? 1.052 -2.715 19.123 1.00 72.44 95 GLY A N 1
ATOM 716 C CA . 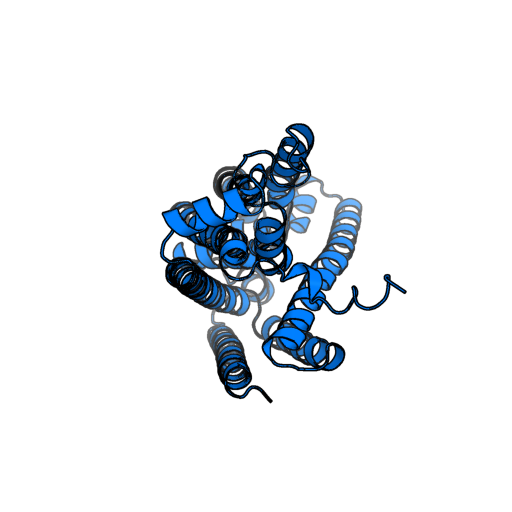GLY A 1 95 ? -0.270 -3.299 18.917 1.00 72.44 95 GLY A CA 1
ATOM 717 C C . GLY A 1 95 ? -0.723 -4.130 20.114 1.00 72.44 95 GLY A C 1
ATOM 718 O O . GLY A 1 95 ? -1.859 -4.006 20.576 1.00 72.44 95 GLY A O 1
ATOM 719 N N . LYS A 1 96 ? 0.201 -4.883 20.723 1.00 76.38 96 LYS A N 1
ATOM 720 C CA . LYS A 1 96 ? -0.048 -5.585 21.988 1.00 76.38 96 LYS A CA 1
ATOM 721 C C . LYS A 1 96 ? -0.414 -4.623 23.125 1.00 76.38 96 LYS A C 1
ATOM 723 O O . LYS A 1 96 ? -1.418 -4.848 23.800 1.00 76.38 96 LYS A O 1
ATOM 728 N N . LYS A 1 97 ? 0.364 -3.554 23.341 1.00 79.94 97 LYS A N 1
ATOM 729 C CA . LYS A 1 97 ? 0.114 -2.572 24.416 1.00 79.94 97 LYS A CA 1
ATOM 730 C C . LYS A 1 97 ? -1.195 -1.811 24.203 1.00 79.94 97 LYS A C 1
ATOM 732 O O . LYS A 1 97 ? -1.993 -1.721 25.138 1.00 79.94 97 LYS A O 1
ATOM 737 N N . PHE A 1 98 ? -1.446 -1.322 22.989 1.00 77.44 98 PHE A N 1
ATOM 738 C CA . PHE A 1 98 ? -2.680 -0.617 22.653 1.00 77.44 98 PHE A CA 1
ATOM 739 C C . PHE A 1 98 ? -3.901 -1.504 22.852 1.00 77.44 98 PHE A C 1
ATOM 741 O O . PHE A 1 98 ? -4.864 -1.068 23.467 1.00 77.44 98 PHE A O 1
ATOM 748 N N . ALA A 1 99 ? -3.848 -2.769 22.438 1.00 75.56 99 ALA A N 1
ATOM 749 C CA . ALA A 1 99 ? -4.974 -3.679 22.608 1.00 75.56 99 ALA A CA 1
ATOM 750 C C . ALA A 1 99 ? -5.260 -4.037 24.073 1.00 75.56 99 ALA A C 1
ATOM 752 O O . ALA A 1 99 ? -6.416 -4.246 24.439 1.00 75.56 99 ALA A O 1
ATOM 753 N N . ILE A 1 100 ? -4.231 -4.114 24.926 1.00 81.25 100 ILE A N 1
ATOM 754 C CA . ILE A 1 100 ? -4.412 -4.305 26.374 1.00 81.25 100 ILE A CA 1
ATOM 755 C C . ILE A 1 100 ? -5.110 -3.083 26.979 1.00 81.25 100 ILE A C 1
ATOM 757 O O . ILE A 1 100 ? -6.108 -3.235 27.680 1.00 81.25 100 ILE A O 1
ATOM 761 N N . LEU A 1 101 ? -4.624 -1.877 26.676 1.00 81.38 101 LEU A N 1
ATOM 762 C CA . LEU A 1 101 ? -5.208 -0.629 27.175 1.00 81.38 101 LEU A CA 1
ATOM 763 C C . LEU A 1 101 ? -6.631 -0.419 26.638 1.00 81.38 101 LEU A C 1
ATOM 765 O O . LEU A 1 101 ? -7.532 -0.108 27.409 1.00 81.38 101 LEU A O 1
ATOM 769 N N . ALA A 1 102 ? -6.864 -0.663 25.349 1.00 80.88 102 ALA A N 1
ATOM 770 C CA . ALA A 1 102 ? -8.179 -0.520 24.736 1.00 80.88 102 ALA A CA 1
ATOM 771 C C . ALA A 1 102 ? -9.205 -1.492 25.330 1.00 80.88 102 ALA A C 1
ATOM 773 O O . ALA A 1 102 ? -10.350 -1.112 25.559 1.00 80.88 102 ALA A O 1
ATOM 774 N N . ARG A 1 103 ? -8.801 -2.729 25.656 1.00 80.12 103 ARG A N 1
ATOM 775 C CA . ARG A 1 103 ? -9.666 -3.671 26.384 1.00 80.12 103 ARG A CA 1
ATOM 776 C C . ARG A 1 103 ? -9.898 -3.251 27.833 1.00 80.12 103 ARG A C 1
ATOM 778 O O . ARG A 1 103 ? -11.025 -3.363 28.298 1.00 80.12 103 ARG A O 1
ATOM 785 N N . ARG A 1 104 ? -8.877 -2.726 28.519 1.00 83.31 104 ARG A N 1
ATOM 786 C CA . ARG A 1 104 ? -8.995 -2.232 29.902 1.00 83.31 104 ARG A CA 1
ATOM 787 C C . ARG A 1 104 ? -9.981 -1.070 30.024 1.00 83.31 104 ARG A C 1
ATOM 789 O O . ARG A 1 104 ? -10.740 -1.031 30.983 1.00 83.31 104 ARG A O 1
ATOM 796 N N . TYR A 1 105 ? -9.961 -0.142 29.072 1.00 82.31 105 TYR A N 1
ATOM 797 C CA . TYR A 1 105 ? -10.811 1.055 29.086 1.00 82.31 105 TYR A CA 1
ATOM 798 C C . TYR A 1 105 ? -12.093 0.913 28.260 1.00 82.31 105 TYR A C 1
ATOM 800 O O . TYR A 1 105 ? -12.844 1.872 28.139 1.00 82.31 105 TYR A O 1
ATOM 808 N N . ASN A 1 106 ? -12.327 -0.262 27.666 1.00 78.44 106 ASN A N 1
ATOM 809 C CA . ASN A 1 106 ? -13.372 -0.492 26.669 1.00 78.44 106 ASN A CA 1
ATOM 810 C C . ASN A 1 106 ? -13.402 0.580 25.555 1.00 78.44 106 ASN A C 1
ATOM 812 O O . ASN A 1 106 ? -14.463 0.963 25.069 1.00 78.44 106 ASN A O 1
ATOM 816 N N . ALA A 1 107 ? -12.217 1.062 25.173 1.00 78.44 107 ALA A N 1
ATOM 817 C CA . ALA A 1 107 ? -12.030 2.095 24.167 1.00 78.44 107 ALA A CA 1
ATOM 818 C C . ALA A 1 107 ? -12.331 1.551 22.767 1.00 78.44 107 ALA A C 1
ATOM 820 O O . ALA A 1 107 ? -11.927 0.432 22.417 1.00 78.44 107 ALA A O 1
ATOM 821 N N . VAL A 1 108 ? -13.004 2.375 21.969 1.00 73.25 108 VAL A N 1
ATOM 822 C CA . VAL A 1 108 ? -13.312 2.109 20.560 1.00 73.25 108 VAL A CA 1
ATOM 823 C C . VAL A 1 108 ? -12.359 2.903 19.664 1.00 73.25 108 VAL A C 1
ATOM 825 O O . VAL A 1 108 ? -11.973 2.426 18.599 1.00 73.25 108 VAL A O 1
ATOM 828 N N . THR A 1 109 ? -11.919 4.081 20.117 1.00 80.06 109 THR A N 1
ATOM 829 C CA . THR A 1 109 ? -11.021 4.978 19.380 1.00 80.06 109 THR A CA 1
ATOM 830 C C . THR A 1 109 ? -9.711 5.251 20.124 1.00 80.06 109 THR A C 1
ATOM 832 O O . THR A 1 109 ? -9.598 5.063 21.337 1.00 80.06 109 THR A O 1
ATOM 835 N N . LEU A 1 110 ? -8.706 5.756 19.399 1.00 79.50 110 LEU A N 1
ATOM 836 C CA . LEU A 1 110 ? -7.461 6.238 20.010 1.00 79.50 110 LEU A CA 1
ATOM 837 C C . LEU A 1 110 ? -7.717 7.441 20.939 1.00 79.50 110 LEU A C 1
ATOM 839 O O . LEU A 1 110 ? -7.066 7.584 21.972 1.00 79.50 110 LEU A O 1
ATOM 843 N N . ASN A 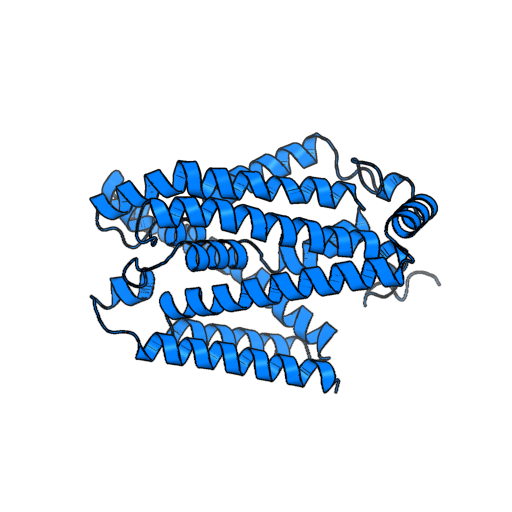1 111 ? -8.713 8.266 20.610 1.00 84.12 111 ASN A N 1
ATOM 844 C CA . ASN A 1 111 ? -9.127 9.407 21.422 1.00 84.12 111 ASN A CA 1
ATOM 845 C C . ASN A 1 111 ? -9.737 8.980 22.763 1.00 84.12 111 ASN A C 1
ATOM 847 O O . ASN A 1 111 ? -9.459 9.618 23.775 1.00 84.12 111 ASN A O 1
ATOM 851 N N . ASP A 1 112 ? -10.472 7.865 22.811 1.00 81.25 112 ASP A N 1
ATOM 852 C CA . ASP A 1 112 ? -10.979 7.305 24.074 1.00 81.25 112 ASP A CA 1
ATOM 853 C C . ASP A 1 112 ? -9.821 6.895 24.994 1.00 81.25 112 ASP A C 1
ATOM 855 O O . ASP A 1 112 ? -9.882 7.074 26.210 1.00 81.25 112 ASP A O 1
ATOM 859 N N . MET A 1 113 ? -8.729 6.383 24.417 1.00 82.94 113 MET A N 1
ATOM 860 C CA . MET A 1 113 ? -7.523 6.035 25.173 1.00 82.94 113 MET A CA 1
ATOM 861 C C . MET A 1 113 ? -6.808 7.280 25.709 1.00 82.94 113 MET A C 1
ATOM 863 O O . MET A 1 113 ? -6.347 7.275 26.854 1.00 82.94 113 MET A O 1
ATOM 867 N N . LEU A 1 114 ? -6.742 8.355 24.915 1.00 85.44 114 LEU A N 1
ATOM 868 C CA . LEU A 1 114 ? -6.222 9.649 25.367 1.00 85.44 114 LEU A CA 1
ATOM 869 C C . LEU A 1 114 ? -7.087 10.223 26.493 1.00 85.44 114 LEU A C 1
ATOM 871 O O . LEU A 1 114 ? -6.555 10.664 27.512 1.00 85.44 114 LEU A O 1
ATOM 875 N N . PHE A 1 115 ? -8.411 10.149 26.357 1.00 87.06 115 PHE A N 1
ATOM 876 C CA . PHE A 1 115 ? -9.333 10.591 27.395 1.00 87.06 115 PHE A CA 1
ATOM 877 C C . PHE A 1 115 ? -9.150 9.792 28.687 1.00 87.06 115 PHE A C 1
ATOM 879 O O . PHE A 1 115 ? -8.982 10.382 29.750 1.00 87.06 115 PHE A O 1
ATOM 886 N N . ALA A 1 116 ? -9.078 8.461 28.602 1.00 85.56 116 ALA A N 1
ATOM 887 C CA . ALA A 1 116 ? -8.866 7.603 29.764 1.00 85.56 116 ALA A CA 1
ATOM 888 C C . ALA A 1 116 ? -7.557 7.927 30.505 1.00 85.56 116 ALA A C 1
ATOM 890 O O . ALA A 1 116 ? -7.512 7.863 31.736 1.00 85.56 116 ALA A O 1
ATOM 891 N N . ARG A 1 117 ? -6.498 8.304 29.774 1.00 86.81 117 ARG A N 1
ATOM 892 C CA . ARG A 1 117 ? -5.172 8.588 30.341 1.00 86.81 117 ARG A CA 1
ATOM 893 C C . ARG A 1 117 ? -5.020 9.997 30.915 1.00 86.81 117 ARG A C 1
ATOM 895 O O . ARG A 1 117 ? -4.324 10.140 31.924 1.00 86.81 117 ARG A O 1
ATOM 902 N N . TYR A 1 118 ? -5.585 11.006 30.254 1.00 87.62 118 TYR A N 1
ATOM 903 C CA . TYR A 1 118 ? -5.373 12.424 30.579 1.00 87.62 118 TYR A CA 1
ATOM 904 C C . TYR A 1 118 ? -6.596 13.105 31.202 1.00 87.62 118 TYR A C 1
ATOM 906 O O . TYR A 1 118 ? -6.449 14.188 31.756 1.00 87.62 118 TYR A O 1
ATOM 914 N N . GLN A 1 119 ? -7.789 12.507 31.101 1.00 86.44 119 GLN A N 1
ATOM 915 C CA . GLN A 1 119 ? -9.063 13.026 31.628 1.00 86.44 119 GLN A CA 1
ATOM 916 C C . GLN A 1 119 ? -9.401 14.464 31.175 1.00 86.44 119 GLN A C 1
ATOM 918 O O . GLN A 1 119 ? -10.235 15.139 31.773 1.00 86.44 119 GLN A O 1
ATOM 923 N N . SER A 1 120 ? -8.781 14.941 30.089 1.00 90.50 120 SER A N 1
ATOM 924 C CA . SER A 1 120 ? -8.954 16.296 29.558 1.00 90.50 120 SER A CA 1
ATOM 925 C C . SER A 1 120 ? -9.748 16.274 28.259 1.00 90.50 120 SER A C 1
ATOM 927 O O . SER A 1 120 ? -9.305 15.724 27.249 1.00 90.50 120 SER A O 1
ATOM 929 N N . ARG A 1 121 ? -10.918 16.921 28.266 1.00 88.88 121 ARG A N 1
ATOM 930 C CA . ARG A 1 121 ? -11.766 17.057 27.070 1.00 88.88 121 ARG A CA 1
ATOM 931 C C . ARG A 1 121 ? -11.129 17.953 26.008 1.00 88.88 121 ARG A C 1
ATOM 933 O O . ARG A 1 121 ? -11.280 17.673 24.826 1.00 88.88 121 ARG A O 1
ATOM 940 N N . LEU A 1 122 ? -10.392 18.989 26.417 1.00 90.94 122 LEU A N 1
ATOM 941 C CA . LEU A 1 122 ? -9.707 19.893 25.488 1.00 90.94 122 LEU A CA 1
ATOM 942 C C . LEU A 1 122 ? -8.657 19.144 24.660 1.00 90.94 122 LEU A C 1
ATOM 944 O O . LEU A 1 122 ? -8.594 19.313 23.4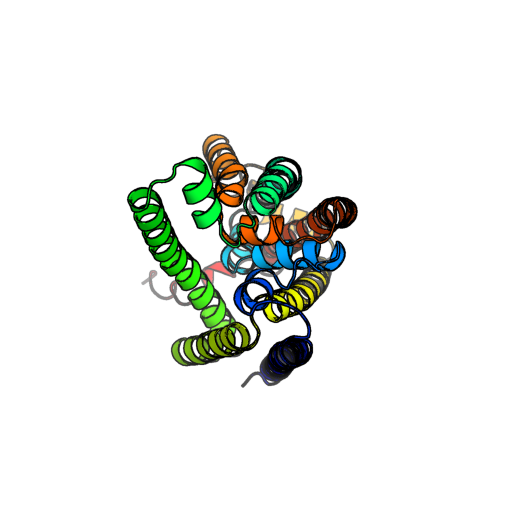47 1.00 90.94 122 LEU A O 1
ATOM 948 N N . LEU A 1 123 ? -7.882 18.265 25.304 1.00 89.06 123 LEU A N 1
ATOM 949 C CA . LEU A 1 123 ? -6.878 17.449 24.621 1.00 89.06 123 LEU A CA 1
ATOM 950 C C . LEU A 1 123 ? -7.525 16.523 23.586 1.00 89.06 123 LEU A C 1
ATOM 952 O O . LEU A 1 123 ? -7.026 16.409 22.471 1.00 89.06 123 LEU A O 1
ATOM 956 N N . VAL A 1 124 ? -8.658 15.906 23.928 1.00 89.06 124 VAL A N 1
ATOM 957 C CA . VAL A 1 124 ? -9.416 15.047 23.005 1.00 89.06 124 VAL A CA 1
ATOM 958 C C . VAL A 1 124 ? -9.947 15.834 21.810 1.00 89.06 124 VAL A C 1
ATOM 960 O O . VAL A 1 124 ? -9.878 15.338 20.687 1.00 89.06 124 VAL A O 1
ATOM 963 N N . TRP A 1 125 ? -10.442 17.056 22.021 1.00 90.88 125 TRP A N 1
ATOM 964 C CA . TRP A 1 125 ? -10.892 17.932 20.937 1.00 90.88 125 TRP A CA 1
ATOM 965 C C . TRP A 1 125 ? -9.753 18.309 19.994 1.00 90.88 125 TRP A C 1
ATOM 967 O O . TRP A 1 125 ? -9.889 18.144 18.783 1.00 90.88 125 TRP A O 1
ATOM 977 N N . LEU A 1 126 ? -8.618 18.750 20.542 1.00 91.94 126 LEU A N 1
ATOM 978 C CA . LEU A 1 126 ? -7.441 19.107 19.749 1.00 91.94 126 LEU A CA 1
ATOM 979 C C . LEU A 1 126 ? -6.896 17.904 18.973 1.00 91.94 126 LEU A C 1
ATOM 981 O O . LEU A 1 126 ? -6.629 18.025 17.780 1.00 91.94 126 LEU A O 1
ATOM 985 N N . ALA A 1 127 ? -6.802 16.736 19.615 1.00 88.50 127 ALA A N 1
ATOM 986 C CA . ALA A 1 127 ? -6.387 15.502 18.955 1.00 88.50 127 ALA A CA 1
ATOM 987 C C . ALA A 1 127 ? -7.366 15.111 17.839 1.00 88.50 127 ALA A C 1
ATOM 989 O O . ALA A 1 127 ? -6.947 14.832 16.722 1.00 88.50 127 ALA A O 1
ATOM 990 N N . SER A 1 128 ? -8.675 15.148 18.101 1.00 88.94 128 SER A N 1
ATOM 991 C CA . SER A 1 128 ? -9.701 14.818 17.101 1.00 88.94 128 SER A CA 1
ATOM 992 C C . SER A 1 128 ? -9.652 15.754 15.895 1.00 88.94 128 SER A C 1
ATOM 994 O O . SER A 1 128 ? -9.753 15.288 14.761 1.00 88.94 128 SER A O 1
ATOM 996 N N . LEU A 1 129 ? -9.451 17.055 16.120 1.00 91.19 129 LEU A N 1
ATOM 997 C CA . LEU A 1 129 ? -9.326 18.034 15.044 1.00 91.19 129 LEU A CA 1
ATOM 998 C C . LEU A 1 129 ? -8.040 17.824 14.237 1.00 91.19 129 LEU A C 1
ATOM 1000 O O . LEU A 1 129 ? -8.095 17.815 13.009 1.00 91.19 129 LEU A O 1
ATOM 1004 N N . SER A 1 130 ? -6.898 17.598 14.897 1.00 89.56 130 SER A N 1
ATOM 1005 C CA . SER A 1 130 ? -5.632 17.353 14.192 1.00 89.56 130 SER A CA 1
ATOM 1006 C C . SER A 1 130 ? -5.695 16.076 13.354 1.00 89.56 130 SER A C 1
ATOM 1008 O O . SER A 1 130 ? -5.204 16.049 12.228 1.00 89.56 130 SER A O 1
ATOM 1010 N N . LEU A 1 131 ? -6.339 15.033 13.884 1.00 87.31 131 LEU A N 1
ATOM 1011 C CA . LEU A 1 131 ? -6.597 13.778 13.184 1.00 87.31 131 LEU A CA 1
ATOM 1012 C C . LEU A 1 131 ? -7.443 14.011 11.933 1.00 87.31 131 LEU A C 1
ATOM 1014 O O . LEU A 1 131 ? -7.089 13.524 10.863 1.00 87.31 131 LEU A O 1
ATOM 1018 N N . LEU A 1 132 ? -8.530 14.776 12.056 1.00 89.25 132 LEU A N 1
ATOM 1019 C CA . LEU A 1 132 ? -9.427 15.077 10.943 1.00 89.25 132 LEU A CA 1
ATOM 1020 C C . LEU A 1 132 ? -8.691 15.824 9.826 1.00 89.25 132 LEU A C 1
ATOM 1022 O O . LEU A 1 132 ? -8.745 15.396 8.676 1.00 89.25 132 LEU A O 1
ATOM 1026 N N . VAL A 1 133 ? -7.943 16.878 10.165 1.00 90.38 133 VAL A N 1
ATOM 1027 C CA . VAL A 1 133 ? -7.161 17.654 9.187 1.00 90.38 133 VAL A CA 1
ATOM 1028 C C . VAL A 1 133 ? -6.111 16.780 8.493 1.00 90.38 133 VAL A C 1
ATOM 1030 O O . VAL A 1 133 ? -6.012 16.794 7.266 1.00 90.38 133 VAL A O 1
ATOM 1033 N N . ALA A 1 134 ? -5.368 15.967 9.250 1.00 87.19 134 ALA A N 1
ATOM 1034 C CA . ALA A 1 134 ? -4.362 15.068 8.686 1.00 87.19 134 ALA A CA 1
ATOM 1035 C C . ALA A 1 134 ? -4.977 14.026 7.736 1.00 87.19 134 ALA A C 1
ATOM 1037 O O . ALA A 1 134 ? -4.423 13.746 6.671 1.00 87.19 134 ALA A O 1
ATOM 1038 N N . PHE A 1 135 ? -6.141 13.471 8.087 1.00 85.44 135 PHE A N 1
ATOM 1039 C CA . PHE A 1 135 ? -6.816 12.479 7.255 1.00 85.44 135 PHE A CA 1
ATOM 1040 C C . PHE A 1 135 ? -7.412 13.058 5.982 1.00 85.44 135 PHE A C 1
ATOM 1042 O O . PHE A 1 135 ? -7.377 12.372 4.965 1.00 85.44 135 PHE A O 1
ATOM 1049 N N . VAL A 1 136 ? -7.908 14.297 5.999 1.00 89.50 136 VAL A N 1
ATOM 1050 C CA . VAL A 1 136 ? -8.351 14.967 4.767 1.00 89.50 136 VAL A CA 1
ATOM 1051 C C . VAL A 1 136 ? -7.198 15.014 3.763 1.00 89.50 136 VAL A C 1
ATOM 1053 O O . VAL A 1 136 ? -7.356 14.542 2.642 1.00 89.50 136 VAL A O 1
ATOM 1056 N N . GLY A 1 137 ? -6.009 15.460 4.184 1.00 87.69 137 GLY A N 1
ATOM 1057 C CA . GLY A 1 137 ? -4.825 15.470 3.317 1.00 87.69 137 GLY A CA 1
ATOM 1058 C C . GLY A 1 137 ? -4.424 14.072 2.830 1.00 87.69 137 GLY A C 1
ATOM 1059 O O . GLY A 1 137 ? -4.198 13.865 1.637 1.00 87.69 137 GLY A O 1
ATOM 1060 N N . ALA A 1 138 ? -4.394 13.088 3.734 1.00 84.88 138 ALA A N 1
ATOM 1061 C CA . ALA A 1 138 ? -4.027 11.714 3.393 1.00 84.88 138 ALA A CA 1
ATOM 1062 C C . ALA A 1 138 ? -5.025 11.036 2.433 1.00 84.88 138 ALA A C 1
ATOM 1064 O O . ALA A 1 138 ? -4.618 10.223 1.600 1.00 84.88 138 ALA A O 1
ATOM 1065 N N . MET A 1 139 ? -6.321 11.344 2.538 1.00 87.94 139 MET A N 1
ATOM 1066 C CA . MET A 1 139 ? -7.350 10.826 1.630 1.00 87.94 139 MET A CA 1
ATOM 1067 C C . MET A 1 139 ? -7.260 11.480 0.254 1.00 87.94 139 MET A C 1
ATOM 1069 O O . MET A 1 139 ? -7.358 10.772 -0.745 1.00 87.94 139 MET A O 1
ATOM 1073 N N . THR A 1 140 ? -6.998 12.788 0.179 1.00 89.38 140 THR A N 1
ATOM 1074 C CA . THR A 1 140 ? -6.858 13.501 -1.100 1.00 89.38 140 THR A CA 1
ATOM 1075 C C . THR A 1 140 ? -5.824 12.834 -2.007 1.00 89.38 140 THR A C 1
ATOM 1077 O O . THR A 1 140 ? -6.124 12.532 -3.158 1.00 89.38 140 THR A O 1
ATOM 1080 N N . VAL A 1 141 ? -4.639 12.503 -1.481 1.00 86.88 141 VAL A N 1
ATOM 1081 C CA . VAL A 1 141 ? -3.581 11.829 -2.260 1.00 86.88 141 VAL A CA 1
ATOM 1082 C C . VAL A 1 141 ? -4.031 10.455 -2.773 1.00 86.88 141 VAL A C 1
ATOM 1084 O O . VAL A 1 141 ? -3.713 10.078 -3.900 1.00 86.88 141 VAL A O 1
ATOM 1087 N N . GLN A 1 142 ? -4.802 9.707 -1.980 1.00 89.25 142 GLN A N 1
ATOM 1088 C CA . GLN A 1 142 ? -5.322 8.397 -2.389 1.00 89.25 142 GLN A CA 1
ATOM 1089 C C . GLN A 1 142 ? -6.369 8.511 -3.502 1.00 89.25 142 GLN A C 1
ATOM 1091 O O . GLN A 1 142 ? -6.352 7.714 -4.437 1.00 89.25 142 GLN A O 1
ATOM 1096 N N . PHE A 1 143 ? -7.248 9.511 -3.427 1.00 90.81 143 PHE A N 1
ATOM 1097 C CA . PHE A 1 143 ? -8.279 9.753 -4.438 1.00 90.81 143 PHE A CA 1
ATOM 1098 C C . PHE A 1 143 ? -7.668 10.226 -5.758 1.00 90.81 143 PHE A C 1
ATOM 1100 O O . PHE A 1 143 ? -8.050 9.717 -6.809 1.00 90.81 143 PHE A O 1
ATOM 1107 N N . ILE A 1 144 ? -6.668 11.115 -5.702 1.00 90.31 144 ILE A N 1
ATOM 1108 C CA . ILE A 1 144 ? -5.888 11.527 -6.878 1.00 90.31 144 ILE A CA 1
ATOM 1109 C C . ILE A 1 144 ? -5.225 10.304 -7.522 1.00 90.31 144 ILE A C 1
ATOM 1111 O O . ILE A 1 144 ? -5.337 10.109 -8.731 1.00 90.31 144 ILE A O 1
ATOM 1115 N N . GLY A 1 145 ? -4.575 9.450 -6.723 1.00 88.12 145 GLY A N 1
ATOM 1116 C CA . GLY A 1 145 ? -3.929 8.234 -7.222 1.00 88.12 145 GLY A CA 1
ATOM 1117 C C . GLY A 1 145 ? -4.908 7.266 -7.893 1.00 88.12 145 GLY A C 1
ATOM 1118 O O . GLY A 1 145 ? -4.623 6.762 -8.977 1.00 88.12 145 GLY A O 1
ATOM 1119 N N . GLY A 1 146 ? -6.079 7.046 -7.288 1.00 88.62 146 GLY A N 1
ATOM 1120 C CA . GLY A 1 146 ? -7.135 6.208 -7.861 1.00 88.62 146 GLY A CA 1
ATOM 1121 C C . GLY A 1 146 ? -7.706 6.772 -9.164 1.00 88.62 146 GLY A C 1
ATOM 1122 O O . GLY A 1 146 ? -7.816 6.046 -10.150 1.00 88.62 146 GLY A O 1
ATOM 1123 N N . ALA A 1 147 ? -8.009 8.072 -9.202 1.00 90.62 147 ALA A N 1
ATOM 1124 C CA . ALA A 1 147 ? -8.516 8.744 -10.397 1.00 90.62 147 ALA A CA 1
ATOM 1125 C C . ALA A 1 147 ? -7.500 8.710 -11.548 1.00 90.62 147 ALA A C 1
ATOM 1127 O O . ALA A 1 147 ? -7.858 8.371 -12.675 1.00 90.62 147 ALA A O 1
ATOM 1128 N N . ARG A 1 148 ? -6.221 8.973 -11.253 1.00 89.12 148 ARG A N 1
ATOM 1129 C CA . ARG A 1 148 ? -5.134 8.911 -12.239 1.00 89.12 148 ARG A CA 1
ATOM 1130 C C . ARG A 1 148 ? -4.942 7.502 -12.791 1.00 89.12 148 ARG A C 1
ATOM 1132 O O . ARG A 1 148 ? -4.682 7.358 -13.977 1.00 89.12 148 ARG A O 1
ATOM 1139 N N . LEU A 1 149 ? -5.110 6.471 -11.960 1.00 87.38 149 LEU A N 1
ATOM 1140 C CA . LEU A 1 149 ? -5.057 5.079 -12.407 1.00 87.38 149 LEU A CA 1
ATOM 1141 C C . LEU A 1 149 ? -6.214 4.741 -13.356 1.00 87.38 149 LEU A C 1
ATOM 1143 O O . LEU A 1 149 ? -5.996 4.068 -14.357 1.00 87.38 149 LEU A O 1
ATOM 1147 N N . LEU A 1 150 ? -7.432 5.217 -13.085 1.00 88.44 150 LEU A N 1
ATOM 1148 C CA . LEU A 1 150 ? -8.566 5.032 -14.001 1.00 88.44 150 LEU A CA 1
ATOM 1149 C C . LEU A 1 150 ? -8.377 5.786 -15.322 1.00 88.44 150 LEU A C 1
ATOM 1151 O O . LEU A 1 150 ? -8.750 5.280 -16.382 1.00 88.44 150 LEU A O 1
ATOM 1155 N N . GLU A 1 151 ? -7.777 6.971 -15.261 1.00 89.62 151 GLU A N 1
ATOM 1156 C CA . GLU A 1 151 ? -7.443 7.764 -16.439 1.00 89.62 151 GLU A CA 1
ATOM 1157 C C . GLU A 1 151 ? -6.429 7.054 -17.331 1.00 89.62 151 GLU A C 1
ATOM 1159 O O . GLU A 1 151 ? -6.682 6.878 -18.522 1.00 89.62 151 GLU A O 1
ATOM 1164 N N . THR A 1 152 ? -5.320 6.579 -16.765 1.00 86.31 152 THR A N 1
ATOM 1165 C CA . THR A 1 152 ? -4.260 5.936 -17.548 1.00 86.31 152 THR A CA 1
ATOM 1166 C C . THR A 1 152 ? -4.617 4.519 -17.985 1.00 86.31 152 THR A C 1
ATOM 1168 O O . THR A 1 152 ? -4.279 4.135 -19.101 1.00 86.31 152 THR A O 1
ATOM 1171 N N . ALA A 1 153 ? -5.302 3.741 -17.142 1.00 85.25 153 ALA A N 1
ATOM 1172 C CA . ALA A 1 153 ? -5.593 2.338 -17.429 1.00 85.25 153 ALA A CA 1
ATOM 1173 C C . ALA A 1 153 ? -6.874 2.136 -18.246 1.00 85.25 153 ALA A C 1
ATOM 1175 O O . ALA A 1 153 ? -6.922 1.228 -19.060 1.00 85.25 153 ALA A O 1
ATOM 1176 N N . ALA A 1 154 ? -7.926 2.930 -18.025 1.00 85.31 154 ALA A N 1
ATOM 1177 C CA . ALA A 1 154 ? -9.215 2.744 -18.702 1.00 85.31 154 ALA A CA 1
ATOM 1178 C C . ALA A 1 154 ? -9.544 3.862 -19.707 1.00 85.31 154 ALA A C 1
ATOM 1180 O O . ALA A 1 154 ? -10.538 3.757 -20.433 1.00 85.31 154 ALA A O 1
ATOM 1181 N N . GLY A 1 155 ? -8.733 4.927 -19.763 1.00 85.19 155 GLY A N 1
ATOM 1182 C CA . GLY A 1 155 ? -8.984 6.099 -20.605 1.00 85.19 155 GLY A CA 1
ATOM 1183 C C . GLY A 1 155 ? -10.183 6.931 -20.142 1.00 85.19 155 GLY A C 1
ATOM 1184 O O . GLY A 1 155 ? -10.794 7.626 -20.953 1.00 85.19 155 GLY A O 1
ATOM 1185 N N . ILE A 1 156 ? -10.578 6.816 -18.869 1.00 88.56 156 ILE A N 1
ATOM 1186 C CA . ILE A 1 156 ? -11.707 7.565 -18.302 1.00 88.56 156 ILE A CA 1
ATOM 1187 C C . ILE A 1 156 ? -11.219 8.973 -17.931 1.00 88.56 156 ILE A C 1
ATOM 1189 O O . ILE A 1 156 ? -10.225 9.077 -17.219 1.00 88.56 156 ILE A O 1
ATOM 1193 N N . PRO A 1 157 ? -11.907 10.059 -18.329 1.00 92.56 157 PRO A N 1
ATOM 1194 C CA . PRO A 1 157 ? -11.497 11.411 -17.953 1.00 92.56 157 PRO A CA 1
ATOM 1195 C C . PRO A 1 157 ? -11.313 11.549 -16.439 1.00 92.56 157 PRO A C 1
ATOM 1197 O O . PRO A 1 157 ? -12.175 11.091 -15.683 1.00 92.56 157 PRO A O 1
ATOM 1200 N N . TYR A 1 158 ? -10.233 12.206 -16.005 1.00 91.38 158 TYR A N 1
ATOM 1201 C CA . TYR A 1 158 ? -9.849 12.324 -14.593 1.00 91.38 158 TYR A CA 1
ATOM 1202 C C . TYR A 1 158 ? -11.020 12.690 -13.668 1.00 91.38 158 TYR A C 1
ATOM 1204 O O . TYR A 1 158 ? -11.279 11.978 -12.702 1.00 91.38 158 TYR A O 1
ATOM 1212 N N . GLU A 1 159 ? -11.784 13.735 -14.002 1.00 93.19 159 GLU A N 1
ATOM 1213 C CA . GLU A 1 159 ? -12.927 14.196 -13.196 1.00 93.19 159 GLU A CA 1
ATOM 1214 C C . GLU A 1 159 ? -14.019 13.126 -13.052 1.00 93.19 159 GLU A C 1
ATOM 1216 O O . GLU A 1 159 ? -14.585 12.916 -11.978 1.00 93.19 159 GLU A O 1
ATOM 1221 N N . THR A 1 160 ? -14.293 12.389 -14.131 1.00 90.69 160 THR A N 1
ATOM 1222 C CA . THR A 1 160 ? -15.284 11.303 -14.115 1.00 90.69 160 THR A CA 1
ATOM 1223 C C . THR A 1 160 ? -14.759 10.105 -13.327 1.00 90.69 160 THR A C 1
ATOM 1225 O O . THR A 1 160 ? -15.491 9.525 -12.526 1.00 90.69 160 THR A O 1
ATOM 1228 N N . GLY A 1 161 ? -13.480 9.760 -13.502 1.00 90.12 161 GLY A N 1
ATOM 1229 C CA . GLY A 1 161 ? -12.809 8.709 -12.739 1.00 90.12 161 GLY A CA 1
ATOM 1230 C C . GLY A 1 161 ? -12.796 9.013 -11.241 1.00 90.12 161 GLY A C 1
ATOM 1231 O O . GLY A 1 161 ? -13.123 8.142 -10.437 1.00 90.12 161 GLY A O 1
ATOM 1232 N N . LEU A 1 162 ? -12.510 10.262 -10.867 1.00 93.06 162 LEU A N 1
ATOM 1233 C CA . LEU A 1 162 ? -12.528 10.743 -9.488 1.00 93.06 162 LEU A CA 1
ATOM 1234 C C . LEU A 1 162 ? -13.919 10.622 -8.861 1.00 93.06 162 LEU A C 1
ATOM 1236 O O . LEU A 1 162 ? -14.040 10.107 -7.749 1.00 93.06 162 LEU A O 1
ATOM 1240 N N . LEU A 1 163 ? -14.969 11.042 -9.575 1.00 92.62 163 LEU A N 1
ATOM 1241 C CA . LEU A 1 163 ? -16.350 10.917 -9.103 1.00 92.62 163 LEU A CA 1
ATOM 1242 C C . LEU A 1 163 ? -16.760 9.453 -8.921 1.00 92.62 163 LEU A C 1
ATOM 1244 O O . LEU A 1 163 ? -17.274 9.094 -7.862 1.00 92.62 163 LEU A O 1
ATOM 1248 N N . ILE A 1 164 ? -16.496 8.593 -9.909 1.00 88.88 164 ILE A N 1
ATOM 1249 C CA . ILE A 1 164 ? -16.813 7.158 -9.832 1.00 88.88 164 ILE A CA 1
ATOM 1250 C C . ILE A 1 164 ? -16.084 6.515 -8.652 1.00 88.88 164 ILE A C 1
ATOM 1252 O O . ILE A 1 164 ? -16.710 5.828 -7.841 1.00 88.88 164 ILE A O 1
ATOM 1256 N N . PHE A 1 165 ? -14.777 6.750 -8.535 1.00 89.31 165 PHE A N 1
ATOM 1257 C CA . PHE A 1 165 ? -13.947 6.184 -7.477 1.00 89.31 165 PHE A CA 1
ATOM 1258 C C . PHE A 1 165 ? -14.402 6.667 -6.097 1.00 89.31 165 PHE A C 1
ATOM 1260 O O . PHE A 1 165 ? -14.654 5.857 -5.203 1.00 89.31 165 PHE A O 1
ATOM 1267 N N . GLY A 1 166 ? -14.591 7.978 -5.940 1.00 91.00 166 GLY A N 1
ATOM 1268 C CA . GLY A 1 166 ? -14.956 8.586 -4.668 1.00 91.00 166 GLY A CA 1
ATOM 1269 C C . GLY A 1 166 ? -16.353 8.209 -4.186 1.00 91.00 166 GLY A C 1
ATOM 1270 O O . GLY A 1 166 ? -16.510 7.812 -3.029 1.00 91.00 166 GLY A O 1
ATOM 1271 N N . VAL A 1 167 ? -17.358 8.260 -5.065 1.00 90.62 167 VAL A N 1
ATOM 1272 C CA . VAL A 1 167 ? -18.731 7.842 -4.731 1.00 90.62 167 VAL A CA 1
ATOM 1273 C C . VAL A 1 167 ? -18.762 6.357 -4.389 1.00 90.62 167 VAL A C 1
ATOM 1275 O O . VAL A 1 167 ? -19.381 5.975 -3.397 1.00 90.62 167 VAL A O 1
ATOM 1278 N N . SER A 1 168 ? -18.054 5.516 -5.147 1.00 87.75 168 SER A N 1
ATOM 1279 C CA . SER A 1 168 ? -18.026 4.077 -4.878 1.00 87.75 168 SER A CA 1
ATOM 1280 C C . SER A 1 168 ? -17.456 3.772 -3.492 1.00 87.75 168 SER A C 1
ATOM 1282 O O . SER A 1 168 ? -18.081 3.037 -2.723 1.00 87.75 168 SER A O 1
ATOM 1284 N N . ILE A 1 169 ? -16.318 4.389 -3.142 1.00 88.31 169 ILE A N 1
ATOM 1285 C CA . ILE A 1 169 ? -15.680 4.239 -1.826 1.00 88.31 169 ILE A CA 1
ATOM 1286 C C . ILE A 1 169 ? -16.576 4.748 -0.705 1.00 88.31 169 ILE A C 1
ATOM 1288 O O . ILE A 1 169 ? -16.740 4.056 0.306 1.00 88.31 169 ILE A O 1
ATOM 1292 N N . ALA A 1 170 ? -17.183 5.921 -0.882 1.00 88.19 170 ALA A N 1
ATOM 1293 C CA . ALA A 1 170 ? -18.091 6.494 0.102 1.00 88.19 170 ALA A CA 1
ATOM 1294 C C . ALA A 1 170 ? -19.279 5.561 0.374 1.00 88.19 170 ALA A C 1
ATOM 1296 O O . ALA A 1 170 ? -19.575 5.276 1.535 1.00 88.19 170 ALA A O 1
ATOM 1297 N N . LEU A 1 171 ? -19.912 5.026 -0.676 1.00 86.94 171 LEU A N 1
ATOM 1298 C CA . LEU A 1 171 ? -21.067 4.137 -0.553 1.00 86.94 171 LEU A CA 1
ATOM 1299 C C . LEU A 1 171 ? -20.708 2.842 0.181 1.00 86.94 171 LEU A C 1
ATOM 1301 O O . LEU A 1 171 ? -21.309 2.539 1.214 1.00 86.94 171 LEU A O 1
ATOM 1305 N N . TYR A 1 172 ? -19.724 2.073 -0.302 1.00 83.19 172 TYR A N 1
ATOM 1306 C CA . TYR A 1 172 ? -19.448 0.770 0.316 1.00 83.19 172 TYR A CA 1
ATOM 1307 C C . TYR A 1 172 ? -18.914 0.912 1.749 1.00 83.19 172 TYR A C 1
ATOM 1309 O O . TYR A 1 172 ? -19.184 0.055 2.594 1.00 83.19 172 TYR A O 1
ATOM 1317 N N . THR A 1 173 ? -18.199 2.001 2.050 1.00 83.44 173 THR A N 1
ATOM 1318 C CA . THR A 1 173 ? -17.649 2.249 3.390 1.00 83.44 173 THR A CA 1
ATOM 1319 C C . THR A 1 173 ? -18.737 2.691 4.367 1.00 83.44 173 THR A C 1
ATOM 1321 O O . THR A 1 173 ? -18.822 2.136 5.465 1.00 83.44 173 THR A O 1
ATOM 1324 N N . ALA A 1 174 ? -19.600 3.634 3.970 1.00 83.44 174 ALA A N 1
ATOM 1325 C CA . ALA A 1 174 ? -20.674 4.150 4.823 1.00 83.44 174 ALA A CA 1
ATOM 1326 C C . ALA A 1 174 ? -21.687 3.061 5.195 1.00 83.44 174 ALA A C 1
ATOM 1328 O O . ALA A 1 174 ? -22.122 2.964 6.343 1.00 83.44 174 ALA A O 1
ATOM 1329 N N . PHE A 1 175 ? -22.042 2.208 4.235 1.00 77.75 175 PHE A N 1
ATOM 1330 C CA . PHE A 1 175 ? -23.030 1.154 4.446 1.00 77.75 175 PHE A CA 1
ATOM 1331 C C . PHE A 1 175 ? -22.438 -0.104 5.096 1.00 77.75 175 PHE A C 1
ATOM 1333 O O . PHE A 1 175 ? -23.105 -0.771 5.890 1.00 77.75 175 PHE A O 1
ATOM 1340 N N . GLY A 1 176 ? -21.187 -0.441 4.783 1.00 73.12 176 GLY A N 1
ATOM 1341 C CA . GLY A 1 176 ? -20.572 -1.694 5.208 1.00 73.12 176 GLY A CA 1
ATOM 1342 C C . GLY A 1 176 ? -19.926 -1.679 6.603 1.00 73.12 176 GLY A C 1
ATOM 1343 O O . GLY A 1 176 ? -19.857 -2.723 7.262 1.00 73.12 176 GLY A O 1
ATOM 1344 N N . GLY A 1 177 ? -19.454 -0.521 7.075 1.00 80.81 177 GLY A N 1
ATOM 1345 C CA . GLY A 1 177 ? -18.716 -0.399 8.339 1.00 80.81 177 GLY A CA 1
ATOM 1346 C C . GLY A 1 177 ? -17.410 -1.211 8.386 1.00 80.81 177 GLY A C 1
ATOM 1347 O O . GLY A 1 177 ? -16.919 -1.715 7.373 1.00 80.81 177 GLY A O 1
ATOM 1348 N N . PHE A 1 178 ? -16.833 -1.373 9.582 1.00 82.00 178 PHE A N 1
ATOM 1349 C CA . PHE A 1 178 ? -15.515 -1.998 9.771 1.00 82.00 178 PHE A CA 1
ATOM 1350 C C . PHE A 1 178 ? -15.442 -3.443 9.259 1.00 82.00 178 PHE A C 1
ATOM 1352 O O . PHE A 1 178 ? -14.447 -3.817 8.647 1.00 82.00 178 PHE A O 1
ATOM 1359 N N . ARG A 1 179 ? -16.490 -4.265 9.443 1.00 81.50 179 ARG A N 1
ATOM 1360 C CA . ARG A 1 179 ? -16.488 -5.645 8.913 1.00 81.50 179 ARG A CA 1
ATOM 1361 C C . ARG A 1 179 ? -16.404 -5.682 7.390 1.00 81.50 179 ARG A C 1
ATOM 1363 O O . ARG A 1 179 ? -15.629 -6.477 6.868 1.00 81.50 179 ARG A O 1
ATOM 1370 N N . ALA A 1 180 ? -17.178 -4.852 6.691 1.00 84.38 180 ALA A N 1
ATOM 1371 C CA . ALA A 1 180 ? -17.105 -4.781 5.235 1.00 84.38 180 ALA A CA 1
ATOM 1372 C C . ALA A 1 180 ? -15.735 -4.293 4.774 1.00 84.38 180 ALA A C 1
ATOM 1374 O O . ALA A 1 180 ? -15.144 -4.920 3.903 1.00 84.38 180 ALA A O 1
ATOM 1375 N N . SER A 1 181 ? -15.206 -3.240 5.409 1.00 85.38 181 SER A N 1
ATOM 1376 C CA . SER A 1 181 ? -13.859 -2.741 5.121 1.00 85.38 181 SER A CA 1
ATOM 1377 C C . SER A 1 181 ? -12.821 -3.850 5.268 1.00 85.38 181 SER A C 1
ATOM 1379 O O . SER A 1 181 ? -12.069 -4.091 4.341 1.00 85.38 181 SER A O 1
ATOM 1381 N N . VAL A 1 182 ? -12.841 -4.612 6.360 1.00 86.12 182 VAL A N 1
ATOM 1382 C CA . VAL A 1 182 ? -11.884 -5.703 6.587 1.00 86.12 182 VAL A CA 1
ATOM 1383 C C . VAL A 1 182 ? -12.020 -6.842 5.562 1.00 86.12 182 VAL A C 1
ATOM 1385 O O . VAL A 1 182 ? -11.012 -7.420 5.145 1.00 86.12 182 VAL A O 1
ATOM 1388 N N . LEU A 1 183 ? -13.244 -7.187 5.144 1.00 87.12 183 LEU A N 1
ATOM 1389 C CA . LEU A 1 183 ? -13.465 -8.183 4.087 1.00 87.12 183 LEU A CA 1
ATOM 1390 C C . LEU A 1 183 ? -12.958 -7.679 2.730 1.00 87.12 183 LEU A C 1
ATOM 1392 O O . LEU A 1 183 ? -12.262 -8.420 2.034 1.00 87.12 183 LEU A O 1
ATOM 1396 N N . ASN A 1 184 ? -13.271 -6.429 2.385 1.00 89.88 184 ASN A N 1
ATOM 1397 C CA . ASN A 1 184 ? -12.801 -5.790 1.160 1.00 89.88 184 ASN A CA 1
ATOM 1398 C C . ASN A 1 184 ? -11.278 -5.719 1.151 1.00 89.88 184 ASN A C 1
ATOM 1400 O O . ASN A 1 184 ? -10.674 -6.168 0.187 1.00 89.88 184 ASN A O 1
ATOM 1404 N N . ASP A 1 185 ? -10.657 -5.281 2.245 1.00 90.12 185 ASP A N 1
ATOM 1405 C CA . ASP A 1 185 ? -9.204 -5.228 2.382 1.00 90.12 185 ASP A CA 1
ATOM 1406 C C . ASP A 1 185 ? -8.564 -6.614 2.212 1.00 90.12 185 ASP A C 1
ATOM 1408 O O . ASP A 1 185 ? -7.487 -6.747 1.636 1.00 90.12 185 ASP A O 1
ATOM 1412 N N . THR A 1 186 ? -9.221 -7.668 2.712 1.00 89.62 186 THR A N 1
ATOM 1413 C CA . THR A 1 186 ? -8.718 -9.040 2.567 1.00 89.62 186 THR A CA 1
ATOM 1414 C C . THR A 1 186 ? -8.678 -9.451 1.100 1.00 89.62 186 THR A C 1
ATOM 1416 O O . THR A 1 186 ? -7.656 -9.946 0.627 1.00 89.62 186 THR A O 1
ATOM 1419 N N . MET A 1 187 ? -9.768 -9.207 0.371 1.00 91.94 187 MET A N 1
ATOM 1420 C CA . MET A 1 187 ? -9.851 -9.470 -1.066 1.00 91.94 187 MET A CA 1
ATOM 1421 C C . MET A 1 187 ? -8.870 -8.588 -1.851 1.00 91.94 187 MET A C 1
ATOM 1423 O O . MET A 1 187 ? -8.127 -9.095 -2.687 1.00 91.94 187 MET A O 1
ATOM 1427 N N . GLN A 1 188 ? -8.792 -7.298 -1.525 1.00 91.25 188 GLN A N 1
ATOM 1428 C CA . GLN A 1 188 ? -7.886 -6.332 -2.148 1.00 91.25 188 GLN A CA 1
ATOM 1429 C C . GLN A 1 188 ? -6.429 -6.736 -1.988 1.00 91.25 188 GLN A C 1
ATOM 1431 O O . GLN A 1 188 ? -5.705 -6.803 -2.974 1.00 91.25 188 GLN A O 1
ATOM 1436 N N . GLY A 1 189 ? -6.010 -7.100 -0.777 1.00 90.75 189 GLY A N 1
ATOM 1437 C CA . GLY A 1 189 ? -4.654 -7.580 -0.554 1.00 90.75 189 GLY A CA 1
ATOM 1438 C C . GLY A 1 189 ? -4.347 -8.868 -1.331 1.00 90.75 189 GLY A C 1
ATOM 1439 O O . GLY A 1 189 ? -3.217 -9.041 -1.778 1.00 90.75 189 GLY A O 1
ATOM 1440 N N . MET A 1 190 ? -5.329 -9.758 -1.547 1.00 91.19 190 MET A N 1
ATOM 1441 C CA . MET A 1 190 ? -5.141 -10.943 -2.402 1.00 91.19 190 MET A CA 1
ATOM 1442 C C . MET A 1 190 ? -4.973 -10.557 -3.874 1.00 91.19 190 MET A C 1
ATOM 1444 O O . MET A 1 190 ? -4.071 -11.071 -4.532 1.00 91.19 190 MET A O 1
ATOM 1448 N N . VAL A 1 191 ? -5.806 -9.643 -4.380 1.00 91.56 191 VAL A N 1
ATOM 1449 C CA . VAL A 1 191 ? -5.696 -9.117 -5.751 1.00 91.56 191 VAL A CA 1
ATOM 1450 C C . VAL A 1 191 ? -4.340 -8.451 -5.959 1.00 91.56 191 VAL A C 1
ATOM 1452 O O . VAL A 1 191 ? -3.681 -8.716 -6.959 1.00 91.56 191 VAL A O 1
ATOM 1455 N N . MET A 1 192 ? -3.883 -7.653 -4.993 1.00 92.31 192 MET A N 1
ATOM 1456 C CA . MET A 1 192 ? -2.562 -7.028 -5.027 1.00 92.31 192 MET A CA 1
ATOM 1457 C C . MET A 1 192 ? -1.456 -8.081 -5.049 1.00 92.31 192 MET A C 1
ATOM 1459 O O . MET A 1 192 ? -0.536 -7.965 -5.848 1.00 92.31 192 MET A O 1
ATOM 1463 N N . LEU A 1 193 ? -1.553 -9.130 -4.225 1.00 92.88 193 LEU A N 1
ATOM 1464 C CA . LEU A 1 193 ? -0.532 -10.178 -4.153 1.00 92.88 193 LEU A CA 1
ATOM 1465 C C . LEU A 1 193 ? -0.403 -10.926 -5.481 1.00 92.88 193 LEU A C 1
ATOM 1467 O O . LEU A 1 193 ? 0.701 -11.086 -5.997 1.00 92.88 193 LEU A O 1
ATOM 1471 N N . ILE A 1 194 ? -1.536 -11.340 -6.051 1.00 94.00 194 ILE A N 1
ATOM 1472 C CA . ILE A 1 194 ? -1.578 -12.013 -7.352 1.00 94.00 194 ILE A CA 1
ATOM 1473 C C . ILE A 1 194 ? -1.068 -11.066 -8.442 1.00 94.00 194 ILE A C 1
ATOM 1475 O O . ILE A 1 194 ? -0.206 -11.454 -9.226 1.00 94.00 194 ILE A O 1
ATOM 1479 N N . GLY A 1 195 ? -1.543 -9.818 -8.456 1.00 93.00 195 GLY A N 1
ATOM 1480 C CA . GLY A 1 195 ? -1.135 -8.804 -9.425 1.00 93.00 195 GLY A CA 1
ATOM 1481 C C . GLY A 1 195 ? 0.366 -8.529 -9.390 1.00 93.00 195 GLY A C 1
ATOM 1482 O O . GLY A 1 195 ? 1.002 -8.501 -10.438 1.00 93.00 195 GLY A O 1
ATOM 1483 N N . THR A 1 196 ? 0.962 -8.411 -8.202 1.00 94.19 196 THR A N 1
ATOM 1484 C CA . THR A 1 196 ? 2.409 -8.232 -8.040 1.00 94.19 196 THR A CA 1
ATOM 1485 C C . THR A 1 196 ? 3.199 -9.433 -8.553 1.00 94.19 196 THR A C 1
ATOM 1487 O O . THR A 1 196 ? 4.204 -9.240 -9.233 1.00 94.19 196 THR A O 1
ATOM 1490 N N . ILE A 1 197 ? 2.759 -10.662 -8.267 1.00 94.62 197 ILE A N 1
ATOM 1491 C CA . ILE A 1 197 ? 3.437 -11.872 -8.757 1.00 94.62 197 ILE A CA 1
ATOM 1492 C C . ILE A 1 197 ? 3.372 -11.936 -10.286 1.00 94.62 197 ILE A C 1
ATOM 1494 O O . ILE A 1 197 ? 4.399 -12.132 -10.931 1.00 94.62 197 ILE A O 1
ATOM 1498 N N . VAL A 1 198 ? 2.185 -11.730 -10.865 1.00 94.94 198 VAL A N 1
ATOM 1499 C CA . VAL A 1 198 ? 1.985 -11.738 -12.322 1.00 94.94 198 VAL A CA 1
ATOM 1500 C C . VAL A 1 198 ? 2.826 -10.653 -12.990 1.00 94.94 198 VAL A C 1
ATOM 1502 O O . VAL A 1 198 ? 3.511 -10.936 -13.970 1.00 94.94 198 VAL A O 1
ATOM 1505 N N . LEU A 1 199 ? 2.829 -9.436 -12.438 1.00 93.12 199 LEU A N 1
ATOM 1506 C CA . LEU A 1 199 ? 3.605 -8.318 -12.968 1.00 93.12 199 LEU A CA 1
ATOM 1507 C C . LEU A 1 199 ? 5.109 -8.605 -12.925 1.00 93.12 199 LEU A C 1
ATOM 1509 O O . LEU A 1 199 ? 5.792 -8.422 -13.927 1.00 93.12 199 LEU A O 1
ATOM 1513 N N . LEU A 1 200 ? 5.624 -9.089 -11.792 1.00 94.19 200 LEU A N 1
ATOM 1514 C CA . LEU A 1 200 ? 7.044 -9.398 -11.649 1.00 94.19 200 LEU A CA 1
ATOM 1515 C C . LEU A 1 200 ? 7.481 -10.500 -12.621 1.00 94.19 200 LEU A C 1
ATOM 1517 O O . LEU A 1 200 ? 8.492 -10.344 -13.301 1.00 94.19 200 LEU A O 1
ATOM 1521 N N . VAL A 1 201 ? 6.716 -11.592 -12.717 1.00 94.56 201 VAL A N 1
ATOM 1522 C CA . VAL A 1 201 ? 7.009 -12.687 -13.657 1.00 94.56 201 VAL A CA 1
ATOM 1523 C C . VAL A 1 201 ? 6.952 -12.189 -15.102 1.00 94.56 201 VAL A C 1
ATOM 1525 O O . VAL A 1 201 ? 7.845 -12.508 -15.884 1.00 94.56 201 VAL A O 1
ATOM 1528 N N . GLY A 1 202 ? 5.951 -11.375 -15.446 1.00 94.19 202 GLY A N 1
ATOM 1529 C CA . GLY A 1 202 ? 5.805 -10.791 -16.778 1.00 94.19 202 GLY A CA 1
ATOM 1530 C C . GLY A 1 202 ? 6.985 -9.902 -17.166 1.00 94.19 202 GLY A C 1
ATOM 1531 O O . GLY A 1 202 ? 7.544 -10.075 -18.245 1.00 94.19 202 GLY A O 1
ATOM 1532 N N . VAL A 1 203 ? 7.418 -9.009 -16.271 1.00 93.19 203 VAL A N 1
ATOM 1533 C CA . VAL A 1 203 ? 8.575 -8.128 -16.505 1.00 93.19 203 VAL A CA 1
ATOM 1534 C C . VAL A 1 203 ? 9.868 -8.932 -16.621 1.00 93.19 203 VAL A C 1
ATOM 1536 O O . VAL A 1 203 ? 10.643 -8.701 -17.543 1.00 93.19 203 VAL A O 1
ATOM 1539 N N . VAL A 1 204 ? 10.098 -9.909 -15.738 1.00 93.62 204 VAL A N 1
ATOM 1540 C CA . VAL A 1 204 ? 11.298 -10.762 -15.797 1.00 93.62 204 VAL A CA 1
ATOM 1541 C C . VAL A 1 204 ? 11.340 -11.569 -17.095 1.00 93.62 204 VAL A C 1
ATOM 1543 O O . VAL A 1 204 ? 12.406 -11.702 -17.691 1.00 93.62 204 VAL A O 1
ATOM 1546 N N . HIS A 1 205 ? 10.199 -12.092 -17.549 1.00 93.75 205 HIS A N 1
ATOM 1547 C CA . HIS A 1 205 ? 10.115 -12.818 -18.813 1.00 93.75 205 HIS A CA 1
ATOM 1548 C C . HIS A 1 205 ? 10.362 -11.900 -20.018 1.00 93.75 205 HIS A C 1
ATOM 1550 O O . HIS A 1 205 ? 11.163 -12.241 -20.884 1.00 93.75 205 HIS A O 1
ATOM 1556 N N . ALA A 1 206 ? 9.734 -10.720 -20.043 1.00 91.00 206 ALA A N 1
ATOM 1557 C CA . ALA A 1 206 ? 9.916 -9.731 -21.105 1.00 91.00 206 ALA A CA 1
ATOM 1558 C C . ALA A 1 206 ? 11.358 -9.203 -21.179 1.00 91.00 206 ALA A C 1
ATOM 1560 O O . ALA A 1 206 ? 11.858 -8.936 -22.266 1.00 91.00 206 ALA A O 1
ATOM 1561 N N . ALA A 1 207 ? 12.042 -9.111 -20.038 1.00 88.69 207 ALA A N 1
ATOM 1562 C CA . ALA A 1 207 ? 13.445 -8.722 -19.956 1.00 88.69 207 ALA A CA 1
ATOM 1563 C C . ALA A 1 207 ? 14.431 -9.859 -20.291 1.00 88.69 207 ALA A C 1
ATOM 1565 O O . ALA A 1 207 ? 15.628 -9.684 -20.108 1.00 88.69 207 ALA A O 1
ATOM 1566 N N . GLY A 1 208 ? 13.973 -11.044 -20.715 1.00 89.25 208 GLY A N 1
ATOM 1567 C CA . GLY A 1 208 ? 14.859 -12.173 -21.038 1.00 89.25 208 GLY A CA 1
ATOM 1568 C C . GLY A 1 208 ? 15.497 -12.858 -19.820 1.00 89.25 208 GLY A C 1
ATOM 1569 O O . GLY A 1 208 ? 16.436 -13.639 -19.967 1.00 89.25 208 GLY A O 1
ATOM 1570 N N . GLY A 1 209 ? 14.982 -12.601 -18.615 1.00 90.88 209 GLY A N 1
ATOM 1571 C CA . GLY A 1 209 ? 15.475 -13.140 -17.349 1.00 90.88 209 GLY A CA 1
ATOM 1572 C C . GLY A 1 209 ? 16.094 -12.080 -16.436 1.00 90.88 209 GLY A C 1
ATOM 1573 O O . GLY A 1 209 ? 16.490 -11.000 -16.862 1.00 90.88 209 GLY A O 1
ATOM 1574 N N . LEU A 1 210 ? 16.197 -12.402 -15.141 1.00 89.31 210 LEU A N 1
ATOM 1575 C CA . LEU A 1 210 ? 16.666 -11.456 -14.121 1.00 89.31 210 LEU A CA 1
ATOM 1576 C C . LEU A 1 210 ? 18.106 -10.981 -14.377 1.00 89.31 210 LEU A C 1
ATOM 1578 O O . LEU A 1 210 ? 18.397 -9.803 -14.208 1.00 89.31 210 LEU A O 1
ATOM 1582 N N . GLY A 1 211 ? 18.995 -11.893 -14.786 1.00 89.06 211 GLY A N 1
ATOM 1583 C CA . GLY A 1 211 ? 20.395 -11.563 -15.064 1.00 89.06 211 GLY A CA 1
ATOM 1584 C C . GLY A 1 211 ? 20.534 -10.574 -16.220 1.00 89.06 211 GLY A C 1
ATOM 1585 O O . GLY A 1 211 ? 21.213 -9.564 -16.068 1.00 89.06 211 GLY A O 1
ATOM 1586 N N . HIS A 1 212 ? 19.817 -10.823 -17.322 1.00 90.06 212 HIS A N 1
ATOM 1587 C CA . HIS A 1 212 ? 19.815 -9.928 -18.476 1.00 90.06 212 HIS A CA 1
ATOM 1588 C C . HIS A 1 212 ? 19.214 -8.568 -18.121 1.00 90.06 212 HIS A C 1
ATOM 1590 O O . HIS A 1 212 ? 19.807 -7.545 -18.426 1.00 90.06 212 HIS A O 1
ATOM 1596 N N . ALA A 1 213 ? 18.111 -8.542 -17.366 1.00 89.88 213 ALA A N 1
ATOM 1597 C CA . ALA A 1 213 ? 17.504 -7.295 -16.913 1.00 89.88 213 ALA A CA 1
ATOM 1598 C C . ALA A 1 213 ? 18.479 -6.421 -16.102 1.00 89.88 213 ALA A C 1
ATOM 1600 O O . ALA A 1 213 ? 18.560 -5.216 -16.325 1.00 89.88 213 ALA A O 1
ATOM 1601 N N . VAL A 1 214 ? 19.234 -7.013 -15.170 1.00 90.81 214 VAL A N 1
ATOM 1602 C CA . VAL A 1 214 ? 20.225 -6.282 -14.358 1.00 90.81 214 VAL A CA 1
ATOM 1603 C C . VAL A 1 214 ? 21.401 -5.803 -15.210 1.00 90.81 214 VAL A C 1
ATOM 1605 O O . VAL A 1 214 ? 21.852 -4.674 -15.029 1.00 90.81 214 VAL A O 1
ATOM 1608 N N . GLU A 1 215 ? 21.863 -6.615 -16.161 1.00 90.62 215 GLU A N 1
ATOM 1609 C CA . GLU A 1 215 ? 22.893 -6.219 -17.127 1.00 90.62 215 GLU A CA 1
ATOM 1610 C C . GLU A 1 215 ? 22.422 -5.031 -17.976 1.00 90.62 215 GLU A C 1
ATOM 1612 O O . GLU A 1 215 ? 23.113 -4.017 -18.056 1.00 90.62 215 GLU A O 1
ATOM 1617 N N . THR A 1 216 ? 21.202 -5.089 -18.519 1.00 89.12 216 THR A N 1
ATOM 1618 C CA . THR A 1 216 ? 20.593 -3.978 -19.259 1.00 89.12 216 THR A CA 1
ATOM 1619 C C . THR A 1 216 ? 20.508 -2.718 -18.397 1.00 89.12 216 THR A C 1
ATOM 1621 O O . THR A 1 216 ? 20.915 -1.649 -18.848 1.00 89.12 216 THR A O 1
ATOM 1624 N N . LEU A 1 217 ? 20.064 -2.816 -17.139 1.00 89.31 217 LEU A N 1
ATOM 1625 C CA . LEU A 1 217 ? 20.047 -1.665 -16.226 1.00 89.31 217 LEU A CA 1
ATOM 1626 C C . LEU A 1 217 ? 21.442 -1.065 -16.032 1.00 89.31 217 LEU A C 1
ATOM 1628 O O . LEU A 1 217 ? 21.586 0.153 -16.083 1.00 89.31 217 LEU A O 1
ATOM 1632 N N . GLN A 1 218 ? 22.462 -1.906 -15.864 1.00 90.06 218 GLN A N 1
ATOM 1633 C CA . GLN A 1 218 ? 23.845 -1.464 -15.715 1.00 90.06 218 GLN A CA 1
ATOM 1634 C C . GLN A 1 218 ? 24.382 -0.786 -16.987 1.00 90.06 218 GLN A C 1
ATOM 1636 O O . GLN A 1 218 ? 25.176 0.147 -16.878 1.00 90.06 218 GLN A O 1
ATOM 1641 N N . THR A 1 219 ? 23.941 -1.216 -18.176 1.00 89.56 219 THR A N 1
ATOM 1642 C CA . THR A 1 219 ? 24.280 -0.546 -19.446 1.00 89.56 219 THR A CA 1
ATOM 1643 C C . THR A 1 219 ? 23.560 0.788 -19.641 1.00 89.56 219 THR A C 1
ATOM 1645 O O . THR A 1 219 ? 24.143 1.693 -20.231 1.00 89.56 219 THR A O 1
ATOM 1648 N N . ILE A 1 220 ? 22.324 0.926 -19.141 1.00 87.12 220 ILE A N 1
ATOM 1649 C CA . ILE A 1 220 ? 21.555 2.178 -19.206 1.00 87.12 220 ILE A CA 1
ATOM 1650 C C . ILE A 1 220 ? 22.200 3.229 -18.301 1.00 87.12 220 ILE A C 1
ATOM 1652 O O . ILE A 1 220 ? 22.516 4.329 -18.748 1.00 87.12 220 ILE A O 1
ATOM 1656 N N . ASP A 1 221 ? 22.379 2.891 -17.026 1.00 86.06 221 ASP A N 1
ATOM 1657 C CA . ASP A 1 221 ? 23.081 3.719 -16.054 1.00 86.06 221 ASP A CA 1
ATOM 1658 C C . ASP A 1 221 ? 23.607 2.816 -14.924 1.00 86.06 221 ASP A C 1
ATOM 1660 O O . ASP A 1 221 ? 22.811 2.230 -14.180 1.00 86.06 221 ASP A O 1
ATOM 1664 N N . PRO A 1 222 ? 24.937 2.722 -14.733 1.00 87.44 222 PRO A N 1
ATOM 1665 C CA . PRO A 1 222 ? 25.529 1.948 -13.649 1.00 87.44 222 PRO A CA 1
ATOM 1666 C C . PRO A 1 222 ? 24.981 2.307 -12.262 1.00 87.44 222 PRO A C 1
ATOM 1668 O O . PRO A 1 222 ? 24.962 1.449 -11.380 1.00 87.44 222 PRO A O 1
ATOM 1671 N N . LYS A 1 223 ? 24.497 3.538 -12.046 1.00 88.06 223 LYS A N 1
ATOM 1672 C CA . LYS A 1 223 ? 23.899 3.959 -10.770 1.00 88.06 223 LYS A CA 1
ATOM 1673 C C . LYS A 1 223 ? 22.540 3.313 -10.486 1.00 88.06 223 LYS A C 1
ATOM 1675 O O . LYS A 1 223 ? 22.115 3.282 -9.335 1.00 88.06 223 LYS A O 1
ATOM 1680 N N . LEU A 1 224 ? 21.867 2.726 -11.478 1.00 86.56 224 LEU A N 1
ATOM 1681 C CA . LEU A 1 224 ? 20.591 2.028 -11.266 1.00 86.56 224 LEU A CA 1
ATOM 1682 C C . LEU A 1 224 ? 20.743 0.710 -10.507 1.00 86.56 224 LEU A C 1
ATOM 1684 O O . LEU A 1 224 ? 19.761 0.204 -9.962 1.00 86.56 224 LEU A O 1
ATOM 1688 N N . VAL A 1 225 ? 21.950 0.150 -10.451 1.00 88.94 225 VAL A N 1
ATOM 1689 C CA . VAL A 1 225 ? 22.226 -1.085 -9.705 1.00 88.94 225 VAL A CA 1
ATOM 1690 C C . VAL A 1 225 ? 22.989 -0.829 -8.403 1.00 88.94 225 VAL A C 1
ATOM 1692 O O . VAL A 1 225 ? 23.192 -1.760 -7.623 1.00 88.94 225 VAL A O 1
ATOM 1695 N N . THR A 1 226 ? 23.382 0.419 -8.122 1.00 86.88 226 THR A N 1
ATOM 1696 C CA . THR A 1 226 ? 24.071 0.775 -6.876 1.00 86.88 226 THR A CA 1
ATOM 1697 C C . THR A 1 226 ? 23.082 1.080 -5.742 1.00 86.88 226 THR A C 1
ATOM 1699 O O . THR A 1 226 ? 21.941 1.487 -5.982 1.00 86.88 226 THR A O 1
ATOM 1702 N N . PRO A 1 227 ? 23.502 0.930 -4.471 1.00 80.50 227 PRO A N 1
ATOM 1703 C CA . PRO A 1 227 ? 22.675 1.301 -3.320 1.00 80.50 227 PRO A CA 1
ATOM 1704 C C . PRO A 1 227 ? 22.299 2.790 -3.265 1.00 80.50 227 PRO A C 1
ATOM 1706 O O . PRO A 1 227 ? 21.275 3.131 -2.681 1.00 80.50 227 PRO A O 1
ATOM 1709 N N . GLN A 1 228 ? 23.119 3.663 -3.858 1.00 81.50 228 GLN A N 1
ATOM 1710 C CA . GLN A 1 228 ? 22.909 5.115 -3.904 1.00 81.50 228 GLN A CA 1
ATOM 1711 C C . GLN A 1 228 ? 21.811 5.525 -4.900 1.00 81.50 228 GLN A C 1
ATOM 1713 O O . GLN A 1 228 ? 21.250 6.617 -4.781 1.00 81.50 228 GLN A O 1
ATOM 1718 N N . GLY A 1 229 ? 21.473 4.633 -5.837 1.00 83.94 229 GLY A N 1
ATOM 1719 C CA . GLY A 1 229 ? 20.513 4.890 -6.901 1.00 83.94 229 GLY A CA 1
ATOM 1720 C C . GLY A 1 229 ? 20.976 5.962 -7.889 1.00 83.94 229 GLY A C 1
ATOM 1721 O O . GLY A 1 229 ? 22.011 6.612 -7.717 1.00 83.94 229 GLY A O 1
ATOM 1722 N N . ALA A 1 230 ? 20.180 6.165 -8.937 1.00 81.75 230 ALA A N 1
ATOM 1723 C CA . ALA A 1 230 ? 20.404 7.261 -9.877 1.00 81.75 230 ALA A CA 1
ATOM 1724 C C . ALA A 1 230 ? 20.346 8.629 -9.166 1.00 81.75 230 ALA A C 1
ATOM 1726 O O . ALA A 1 230 ? 19.649 8.798 -8.160 1.00 81.75 230 ALA A O 1
ATOM 1727 N N . ASP A 1 231 ? 21.097 9.599 -9.690 1.00 81.25 231 ASP A N 1
ATOM 1728 C CA . ASP A 1 231 ? 21.232 10.964 -9.153 1.00 81.25 231 ASP A CA 1
ATOM 1729 C C . ASP A 1 231 ? 21.780 11.069 -7.710 1.00 81.25 231 ASP A C 1
ATOM 1731 O O . ASP A 1 231 ? 21.709 12.138 -7.106 1.00 81.25 231 ASP A O 1
ATOM 1735 N N . ASP A 1 232 ? 22.320 9.982 -7.140 1.00 81.25 232 ASP A N 1
ATOM 1736 C CA . ASP A 1 232 ? 22.834 9.910 -5.758 1.00 81.25 232 ASP A CA 1
ATOM 1737 C C . ASP A 1 232 ? 21.816 10.369 -4.689 1.00 81.25 232 ASP A C 1
ATOM 1739 O O . ASP A 1 232 ? 22.176 10.799 -3.587 1.00 81.25 232 ASP A O 1
ATOM 1743 N N . ILE A 1 233 ? 20.516 10.264 -4.995 1.00 80.88 233 ILE A N 1
ATOM 1744 C CA . ILE A 1 233 ? 19.445 10.750 -4.115 1.00 80.88 233 ILE A CA 1
ATOM 1745 C C . ILE A 1 233 ? 19.353 9.935 -2.818 1.00 80.88 233 ILE A C 1
ATOM 1747 O O . ILE A 1 233 ? 18.975 10.468 -1.769 1.00 80.88 233 ILE A O 1
ATOM 1751 N N . LEU A 1 234 ? 19.737 8.652 -2.855 1.00 83.44 234 LEU A N 1
ATOM 1752 C CA . LEU A 1 234 ? 19.724 7.747 -1.701 1.00 83.44 234 LEU A CA 1
ATOM 1753 C C . LEU A 1 234 ? 20.985 7.933 -0.850 1.00 83.44 234 LEU A C 1
ATOM 1755 O O . LEU A 1 234 ? 21.708 6.989 -0.533 1.00 83.44 234 LEU A O 1
ATOM 1759 N N . SER A 1 235 ? 21.244 9.178 -0.453 1.00 87.62 235 SER A N 1
ATOM 1760 C CA . SER A 1 235 ? 22.286 9.484 0.522 1.00 87.62 235 SER A CA 1
ATOM 1761 C C . SER A 1 235 ? 21.990 8.802 1.869 1.00 87.62 235 SER A C 1
ATOM 1763 O O . SER A 1 235 ? 20.820 8.662 2.246 1.00 87.62 235 SER A O 1
ATOM 1765 N N . PRO A 1 236 ? 23.014 8.443 2.667 1.00 85.44 236 PRO A N 1
ATOM 1766 C CA . PRO A 1 236 ? 22.810 7.852 3.992 1.00 85.44 236 PRO A CA 1
ATOM 1767 C C . PRO A 1 236 ? 21.906 8.697 4.903 1.00 85.44 236 PRO A C 1
ATOM 1769 O O . PRO A 1 236 ? 21.108 8.152 5.670 1.00 85.44 236 PRO A O 1
ATOM 1772 N N . THR A 1 237 ? 21.984 10.027 4.784 1.00 88.56 237 THR A N 1
ATOM 1773 C CA . THR A 1 237 ? 21.118 10.964 5.509 1.00 88.56 237 THR A CA 1
ATOM 1774 C C . THR A 1 237 ? 19.661 10.805 5.087 1.00 88.56 237 THR A C 1
ATOM 1776 O O . THR A 1 237 ? 18.801 10.620 5.946 1.00 88.56 237 THR A O 1
ATOM 1779 N N . PHE A 1 238 ? 19.380 10.801 3.779 1.00 89.19 238 PHE A N 1
ATOM 1780 C CA . PHE A 1 238 ? 18.023 10.601 3.264 1.00 89.19 238 PHE A CA 1
ATOM 1781 C C . PHE A 1 238 ? 17.455 9.242 3.683 1.00 89.19 238 PHE A C 1
ATOM 1783 O O . PHE A 1 238 ? 16.339 9.177 4.201 1.00 89.19 238 PHE A O 1
ATOM 1790 N N . MET A 1 239 ? 18.238 8.169 3.532 1.00 87.06 239 MET A N 1
ATOM 1791 C CA . MET A 1 239 ? 17.829 6.817 3.920 1.00 87.06 239 MET A CA 1
ATOM 1792 C C . MET A 1 239 ? 17.479 6.748 5.409 1.00 87.06 239 MET A C 1
ATOM 1794 O O . MET A 1 239 ? 16.412 6.257 5.770 1.00 87.06 239 MET A O 1
ATOM 1798 N N . THR A 1 240 ? 18.330 7.304 6.276 1.00 87.19 240 THR A N 1
ATOM 1799 C CA . THR A 1 240 ? 18.102 7.300 7.728 1.00 87.19 240 THR A CA 1
ATOM 1800 C C . THR A 1 240 ? 16.861 8.111 8.103 1.00 87.19 240 THR A C 1
ATOM 1802 O O . THR A 1 240 ? 16.031 7.639 8.882 1.00 87.19 240 THR A O 1
ATOM 1805 N N . SER A 1 241 ? 16.679 9.301 7.522 1.00 89.75 241 SER A N 1
ATOM 1806 C CA . SER A 1 241 ? 15.474 10.113 7.728 1.00 89.75 241 SER A CA 1
ATOM 1807 C C . SER A 1 241 ? 14.208 9.382 7.275 1.00 89.75 241 SER A C 1
ATOM 1809 O O . SER A 1 241 ? 13.216 9.369 8.006 1.00 89.75 241 SER A O 1
ATOM 1811 N N . PHE A 1 242 ? 14.248 8.725 6.114 1.00 87.88 242 PHE A N 1
ATOM 1812 C CA . PHE A 1 242 ? 13.138 7.926 5.598 1.00 87.88 242 PHE A CA 1
ATOM 1813 C C . PHE A 1 242 ? 12.819 6.743 6.518 1.00 87.88 242 PHE A C 1
ATOM 1815 O O . PHE A 1 242 ? 11.657 6.497 6.831 1.00 87.88 242 PHE A O 1
ATOM 1822 N N . TRP A 1 243 ? 13.835 6.045 7.025 1.00 86.44 243 TRP A N 1
ATOM 1823 C CA . TRP A 1 243 ? 13.663 4.929 7.956 1.00 86.44 243 TRP A CA 1
ATOM 1824 C C . TRP A 1 243 ? 13.023 5.362 9.269 1.00 86.44 243 TRP A C 1
ATOM 1826 O O . TRP A 1 243 ? 12.107 4.695 9.746 1.00 86.44 243 TRP A O 1
ATOM 1836 N N . VAL A 1 244 ? 13.450 6.491 9.839 1.00 85.56 244 VAL A N 1
ATOM 1837 C CA . VAL A 1 244 ? 12.826 7.043 11.050 1.00 85.56 244 VAL A CA 1
ATOM 1838 C C . VAL A 1 244 ? 11.371 7.421 10.770 1.00 85.56 244 VAL A C 1
ATOM 1840 O O . VAL A 1 244 ? 10.480 7.028 11.525 1.00 85.56 244 VAL A O 1
ATOM 1843 N N . LEU A 1 245 ? 11.111 8.119 9.662 1.00 86.75 245 LEU A N 1
ATOM 1844 C CA . LEU A 1 245 ? 9.760 8.518 9.270 1.00 86.75 245 LEU A CA 1
ATOM 1845 C C . LEU A 1 245 ? 8.835 7.306 9.097 1.00 86.75 245 LEU A C 1
ATOM 1847 O O . LEU A 1 245 ? 7.731 7.298 9.633 1.00 86.75 245 LEU A O 1
ATOM 1851 N N . VAL A 1 246 ? 9.278 6.272 8.385 1.00 83.25 246 VAL A N 1
ATOM 1852 C CA . VAL A 1 246 ? 8.474 5.076 8.102 1.00 83.25 246 VAL A CA 1
ATOM 1853 C C . VAL A 1 246 ? 8.292 4.220 9.351 1.00 83.25 246 VAL A C 1
ATOM 1855 O O . VAL A 1 246 ? 7.168 3.843 9.675 1.00 83.25 246 VAL A O 1
ATOM 1858 N N . CYS A 1 247 ? 9.362 3.927 10.090 1.00 78.94 247 CYS A N 1
ATOM 1859 C CA . CYS A 1 247 ? 9.276 3.046 11.252 1.00 78.94 247 CYS A CA 1
ATOM 1860 C C . CYS A 1 247 ? 8.471 3.671 12.393 1.00 78.94 247 CYS A C 1
ATOM 1862 O O . CYS A 1 247 ? 7.687 2.966 13.019 1.00 78.94 247 CYS A O 1
ATOM 1864 N N . PHE A 1 248 ? 8.620 4.973 12.660 1.00 75.81 248 PHE A N 1
ATOM 1865 C CA . PHE A 1 248 ? 7.917 5.632 13.766 1.00 75.81 248 PHE A CA 1
ATOM 1866 C C . PHE A 1 248 ? 6.612 6.304 13.335 1.00 75.81 248 PHE A C 1
ATOM 1868 O O . PHE A 1 248 ? 5.625 6.246 14.070 1.00 75.81 248 PHE A O 1
ATOM 1875 N N . GLY A 1 249 ? 6.563 6.899 12.142 1.00 77.12 249 GLY A N 1
ATOM 1876 C CA . GLY A 1 249 ? 5.374 7.591 11.641 1.00 77.12 249 GLY A CA 1
ATOM 1877 C C . GLY A 1 249 ? 4.194 6.646 11.437 1.00 77.12 249 GLY A C 1
ATOM 1878 O O . GLY A 1 249 ? 3.082 6.956 11.857 1.00 77.12 249 GLY A O 1
ATOM 1879 N N . VAL A 1 250 ? 4.437 5.447 10.897 1.00 73.50 250 VAL A N 1
ATOM 1880 C CA . VAL A 1 250 ? 3.392 4.434 10.651 1.00 73.50 250 VAL A CA 1
ATOM 1881 C C . VAL A 1 250 ? 2.723 3.971 11.943 1.00 73.50 250 VAL A C 1
ATOM 1883 O O . VAL A 1 250 ? 1.520 3.709 11.974 1.00 73.50 250 VAL A O 1
ATOM 1886 N N . ILE A 1 251 ? 3.497 3.884 13.023 1.00 68.38 251 ILE A N 1
ATOM 1887 C CA . ILE A 1 251 ? 3.018 3.460 14.341 1.00 68.38 251 ILE A CA 1
ATOM 1888 C C . ILE A 1 251 ? 2.043 4.490 14.927 1.00 68.38 251 ILE A C 1
ATOM 1890 O O . ILE A 1 251 ? 1.082 4.117 15.600 1.00 68.38 251 ILE A O 1
ATOM 1894 N N . GLY A 1 252 ? 2.272 5.777 14.658 1.00 70.19 252 GLY A N 1
ATOM 1895 C CA . GLY A 1 252 ? 1.405 6.867 15.102 1.00 70.19 252 GLY A CA 1
ATOM 1896 C C . GLY A 1 252 ? 0.070 6.944 14.359 1.00 70.19 252 GLY A C 1
ATOM 1897 O O . GLY A 1 252 ? -0.805 7.707 14.770 1.00 70.19 252 GLY A O 1
ATOM 1898 N N . LEU A 1 253 ? -0.115 6.168 13.283 1.00 76.88 253 LEU A N 1
ATOM 1899 C CA . LEU A 1 253 ? -1.306 6.260 12.449 1.00 76.88 253 LEU A CA 1
ATOM 1900 C C . LEU A 1 253 ? -2.534 5.607 13.123 1.00 76.88 253 LEU A C 1
ATOM 1902 O O . LEU A 1 253 ? -2.528 4.413 13.441 1.00 76.88 253 LEU A O 1
ATOM 1906 N N . PRO A 1 254 ? -3.644 6.348 13.275 1.00 75.81 254 PRO A N 1
ATOM 1907 C CA . PRO A 1 254 ? -4.846 5.877 13.969 1.00 75.81 254 PRO A CA 1
ATOM 1908 C C . PRO A 1 254 ? -5.499 4.653 13.330 1.00 75.81 254 PRO A C 1
ATOM 1910 O O . PRO A 1 254 ? -5.982 3.779 14.042 1.00 75.81 254 PRO A O 1
ATOM 1913 N N . HIS A 1 255 ? -5.507 4.557 11.998 1.00 76.62 255 HIS A N 1
ATOM 1914 C CA . HIS A 1 255 ? -6.104 3.417 11.294 1.00 76.62 255 HIS A CA 1
ATOM 1915 C C . HIS A 1 255 ? -5.323 2.117 11.541 1.00 76.62 255 HIS A C 1
ATOM 1917 O O . HIS A 1 255 ? -5.917 1.043 11.643 1.00 76.62 255 HIS A O 1
ATOM 1923 N N . THR A 1 256 ? -4.000 2.211 11.698 1.00 76.38 256 THR A N 1
ATOM 1924 C CA . THR A 1 256 ? -3.148 1.089 12.104 1.00 76.38 256 THR A CA 1
ATOM 1925 C C . THR A 1 256 ? -3.476 0.696 13.538 1.00 76.38 256 THR A C 1
ATOM 1927 O O . THR A 1 256 ? -3.749 -0.472 13.813 1.00 76.38 256 THR A O 1
ATOM 1930 N N . ALA A 1 257 ? -3.567 1.677 14.441 1.00 75.81 257 ALA A N 1
ATOM 1931 C CA . ALA A 1 257 ? -3.915 1.438 15.839 1.00 75.81 257 ALA A CA 1
ATOM 1932 C C . ALA A 1 257 ? -5.296 0.769 16.006 1.00 75.81 257 ALA A C 1
ATOM 1934 O O . ALA A 1 257 ? -5.410 -0.197 16.760 1.00 75.81 257 ALA A O 1
ATOM 1935 N N . VAL A 1 258 ? -6.327 1.205 15.271 1.00 76.06 258 VAL A N 1
ATOM 1936 C CA . VAL A 1 258 ? -7.684 0.618 15.326 1.00 76.06 258 VAL A CA 1
ATOM 1937 C C . VAL A 1 258 ? -7.687 -0.857 14.901 1.00 76.06 258 VAL A C 1
ATOM 1939 O O . VAL A 1 258 ? -8.337 -1.693 15.537 1.00 76.06 258 VAL A O 1
ATOM 1942 N N . ARG A 1 259 ? -6.910 -1.228 13.877 1.00 77.69 259 ARG A N 1
ATOM 1943 C CA . ARG A 1 259 ? -6.746 -2.641 13.489 1.00 77.69 259 ARG A CA 1
ATOM 1944 C C . ARG A 1 259 ? -5.989 -3.437 14.540 1.00 77.69 259 ARG A C 1
ATOM 1946 O O . ARG A 1 259 ? -6.399 -4.547 14.883 1.00 77.69 259 ARG A O 1
ATOM 1953 N N . CYS A 1 260 ? -4.947 -2.841 15.111 1.00 74.38 260 CYS A N 1
ATOM 1954 C CA . CYS A 1 260 ? -4.168 -3.433 16.190 1.00 74.38 260 CYS A CA 1
ATOM 1955 C C . CYS A 1 260 ? -4.979 -3.689 17.467 1.00 74.38 260 CYS A C 1
ATOM 1957 O O . CYS A 1 260 ? -4.552 -4.518 18.256 1.00 74.38 260 CYS A O 1
ATOM 1959 N N . ILE A 1 261 ? -6.123 -3.040 17.706 1.00 78.12 261 ILE A N 1
ATOM 1960 C CA . ILE A 1 261 ? -6.967 -3.295 18.896 1.00 78.12 261 ILE A CA 1
ATOM 1961 C C . ILE A 1 261 ? -8.162 -4.222 18.630 1.00 78.12 261 ILE A C 1
ATOM 1963 O O . ILE A 1 261 ? -8.848 -4.633 19.570 1.00 78.12 261 ILE A O 1
ATOM 1967 N N . SER A 1 262 ? -8.407 -4.574 17.366 1.00 76.25 262 SER A N 1
ATOM 1968 C CA . SER A 1 262 ? -9.629 -5.261 16.923 1.00 76.25 262 SER A CA 1
ATOM 1969 C C . SER A 1 262 ? -9.447 -6.771 16.683 1.00 76.25 262 SER A C 1
ATOM 1971 O O . SER A 1 262 ? -10.330 -7.441 16.146 1.00 76.25 262 SER A O 1
ATOM 1973 N N . TYR A 1 263 ? -8.309 -7.341 17.082 1.00 78.25 263 TYR A N 1
ATOM 1974 C CA . TYR A 1 263 ? -8.038 -8.775 16.954 1.00 78.25 263 TYR A CA 1
ATOM 1975 C C . TYR A 1 263 ? -8.725 -9.623 18.036 1.00 78.25 263 TYR A C 1
ATOM 1977 O O . TYR A 1 263 ? -8.908 -9.181 19.177 1.00 78.25 263 TYR A O 1
ATOM 1985 N N . LYS A 1 264 ? -9.020 -10.884 17.690 1.00 77.62 264 LYS A N 1
ATOM 1986 C CA . LYS A 1 264 ? -9.714 -11.843 18.565 1.00 77.62 264 LYS A CA 1
ATOM 1987 C C . LYS A 1 264 ? -8.895 -12.261 19.784 1.00 77.62 264 LYS A C 1
ATOM 1989 O O . LYS A 1 264 ? -9.352 -12.133 20.915 1.00 77.62 264 LYS A O 1
ATOM 1994 N N . ASP A 1 265 ? -7.691 -12.775 19.559 1.00 81.50 265 ASP A N 1
ATOM 1995 C CA . ASP A 1 265 ? -6.838 -13.350 20.597 1.00 81.50 265 ASP A CA 1
ATOM 1996 C C . ASP A 1 265 ? -5.343 -13.171 20.284 1.00 81.50 265 ASP A C 1
ATOM 1998 O O . ASP A 1 265 ? -4.948 -12.774 19.186 1.00 81.50 265 ASP A O 1
ATOM 2002 N N . SER A 1 266 ? -4.484 -13.472 21.261 1.00 81.38 266 SER A N 1
ATOM 2003 C CA . SER A 1 266 ? -3.027 -13.374 21.100 1.00 81.38 266 SER A CA 1
ATOM 2004 C C . SER A 1 266 ? -2.495 -14.267 19.971 1.00 81.38 266 SER A C 1
ATOM 2006 O O . SER A 1 266 ? -1.532 -13.896 19.300 1.00 81.38 266 SER A O 1
ATOM 2008 N N . LYS A 1 267 ? -3.133 -15.424 19.721 1.00 83.00 267 LYS A N 1
ATOM 2009 C CA . LYS A 1 267 ? -2.768 -16.321 18.613 1.00 83.00 267 LYS A CA 1
ATOM 2010 C C . LYS A 1 267 ? -3.058 -15.676 17.256 1.00 83.00 267 LYS A C 1
ATOM 2012 O O . LYS A 1 267 ? -2.220 -15.775 16.360 1.00 83.00 267 LYS A O 1
ATOM 2017 N N . ALA A 1 268 ? -4.196 -14.995 17.101 1.00 82.31 268 ALA A N 1
ATOM 2018 C CA . ALA A 1 268 ? -4.529 -14.257 15.887 1.00 82.31 268 ALA A CA 1
ATOM 2019 C C . ALA A 1 268 ? -3.526 -13.136 15.607 1.00 82.31 268 ALA A C 1
ATOM 2021 O O . ALA A 1 268 ? -3.123 -12.991 14.460 1.00 82.31 268 ALA A O 1
ATOM 2022 N N . VAL A 1 269 ? -3.063 -12.403 16.625 1.00 81.44 269 VAL A N 1
ATOM 2023 C CA . VAL A 1 269 ? -2.017 -11.376 16.440 1.00 81.44 269 VAL A CA 1
ATOM 2024 C C . VAL A 1 269 ? -0.715 -11.987 15.982 1.00 81.44 269 VAL A C 1
ATOM 2026 O O . VAL A 1 269 ? -0.128 -11.504 15.026 1.00 81.44 269 VAL A O 1
ATOM 2029 N N . HIS A 1 270 ? -0.261 -13.051 16.642 1.00 84.31 270 HIS A N 1
ATOM 2030 C CA . HIS A 1 270 ? 1.014 -13.666 16.295 1.00 84.31 270 HIS A CA 1
ATOM 2031 C C . HIS A 1 270 ? 1.001 -14.212 14.861 1.00 84.31 270 HIS A C 1
ATOM 2033 O O . HIS A 1 270 ? 1.910 -13.934 14.083 1.00 84.31 270 HIS A O 1
ATOM 2039 N N . ARG A 1 271 ? -0.082 -14.900 14.472 1.00 85.62 271 ARG A N 1
ATOM 2040 C CA . ARG A 1 271 ? -0.297 -15.311 13.076 1.00 85.62 271 ARG A CA 1
ATOM 2041 C C . ARG A 1 271 ? -0.399 -14.109 12.137 1.00 85.62 271 ARG A C 1
ATOM 2043 O O . ARG A 1 271 ? 0.158 -14.158 11.050 1.00 85.62 271 ARG A O 1
ATOM 2050 N N . GLY A 1 272 ? -1.082 -13.047 12.558 1.00 84.31 272 GLY A N 1
ATOM 2051 C CA . GLY A 1 272 ? -1.236 -11.811 11.795 1.00 84.31 272 GLY A CA 1
ATOM 2052 C C . GLY A 1 272 ? 0.093 -11.111 11.518 1.00 84.31 272 GLY A C 1
ATOM 2053 O O . GLY A 1 272 ? 0.304 -10.651 10.405 1.00 84.31 272 GLY A O 1
ATOM 2054 N N . ILE A 1 273 ? 1.010 -11.100 12.490 1.00 85.19 273 ILE A N 1
ATOM 2055 C CA . ILE A 1 273 ? 2.373 -10.579 12.326 1.00 85.19 273 ILE A CA 1
ATOM 2056 C C . ILE A 1 273 ? 3.124 -11.406 11.286 1.00 85.19 273 ILE A C 1
ATOM 2058 O O . ILE A 1 273 ? 3.618 -10.843 10.321 1.00 85.19 273 ILE A O 1
ATOM 2062 N N . ILE A 1 274 ? 3.175 -12.733 11.444 1.00 88.31 274 ILE A N 1
ATOM 2063 C CA . ILE A 1 274 ? 3.947 -13.600 10.539 1.00 88.31 274 ILE A CA 1
ATOM 2064 C C . ILE A 1 274 ? 3.416 -13.503 9.106 1.00 88.31 274 ILE A C 1
ATOM 2066 O O . ILE A 1 274 ? 4.173 -13.226 8.180 1.00 88.31 274 ILE A O 1
ATOM 2070 N N . ILE A 1 275 ? 2.107 -13.699 8.924 1.00 89.12 275 ILE A N 1
ATOM 2071 C CA . ILE A 1 275 ? 1.482 -13.674 7.598 1.00 89.12 275 ILE A CA 1
ATOM 2072 C C . ILE A 1 275 ? 1.571 -12.265 7.007 1.00 89.12 275 ILE A C 1
ATOM 2074 O O . ILE A 1 275 ? 1.930 -12.122 5.845 1.00 89.12 275 ILE A O 1
ATOM 2078 N N . GLY A 1 276 ? 1.307 -11.226 7.803 1.00 87.31 276 GLY A N 1
ATOM 2079 C CA . GLY A 1 276 ? 1.378 -9.836 7.356 1.00 87.31 276 GLY A CA 1
ATOM 2080 C C . GLY A 1 276 ? 2.780 -9.454 6.895 1.00 87.31 276 GLY A C 1
ATOM 2081 O O . GLY A 1 276 ? 2.928 -8.884 5.822 1.00 87.31 276 GLY A O 1
ATOM 2082 N N . THR A 1 277 ? 3.820 -9.835 7.642 1.00 88.69 277 THR A N 1
ATOM 2083 C CA . THR A 1 277 ? 5.214 -9.604 7.239 1.00 88.69 277 THR A CA 1
ATOM 2084 C C . THR A 1 277 ? 5.547 -10.321 5.932 1.00 88.69 277 THR A C 1
ATOM 2086 O O . THR A 1 277 ? 6.159 -9.708 5.065 1.00 88.69 277 THR A O 1
ATOM 2089 N N . ILE A 1 278 ? 5.114 -11.572 5.742 1.00 90.94 278 ILE A N 1
ATOM 2090 C CA . ILE A 1 278 ? 5.352 -12.306 4.486 1.00 90.94 278 ILE A CA 1
ATOM 2091 C C . ILE A 1 278 ? 4.641 -11.626 3.310 1.00 90.94 278 ILE A C 1
ATOM 2093 O O . ILE A 1 278 ? 5.252 -11.404 2.268 1.00 90.94 278 ILE A O 1
ATOM 2097 N N . VAL A 1 279 ? 3.365 -11.264 3.465 1.00 90.69 279 VAL A N 1
ATOM 2098 C CA . VAL A 1 279 ? 2.582 -10.645 2.385 1.00 90.69 279 VAL A CA 1
ATOM 2099 C C . VAL A 1 279 ? 3.127 -9.256 2.045 1.00 90.69 279 VAL A C 1
ATOM 2101 O O . VAL A 1 279 ? 3.327 -8.962 0.870 1.00 90.69 279 VAL A O 1
ATOM 2104 N N . VAL A 1 280 ? 3.444 -8.425 3.045 1.00 89.81 280 VAL A N 1
ATOM 2105 C CA . VAL A 1 280 ? 4.096 -7.119 2.832 1.00 89.81 280 VAL A CA 1
ATOM 2106 C C . VAL A 1 280 ? 5.462 -7.292 2.175 1.00 89.81 280 VAL A C 1
ATOM 2108 O O . VAL A 1 280 ? 5.801 -6.489 1.312 1.00 89.81 280 VAL A O 1
ATOM 2111 N N . ALA A 1 281 ? 6.226 -8.333 2.527 1.00 92.00 281 ALA A N 1
ATOM 2112 C CA . ALA A 1 281 ? 7.527 -8.595 1.914 1.00 92.00 281 ALA A CA 1
ATOM 2113 C C . ALA A 1 281 ? 7.366 -8.867 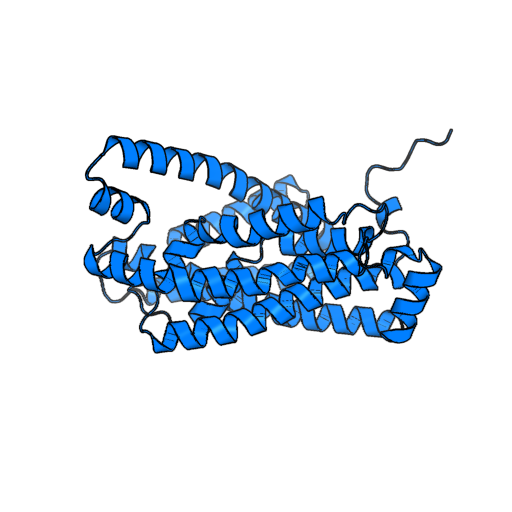0.426 1.00 92.00 281 ALA A C 1
ATOM 2115 O O . ALA A 1 281 ? 8.009 -8.206 -0.380 1.00 92.00 281 ALA A O 1
ATOM 2116 N N . ILE A 1 282 ? 6.473 -9.791 0.063 1.00 92.81 282 ILE A N 1
ATOM 2117 C CA . ILE A 1 282 ? 6.231 -10.149 -1.337 1.00 92.81 282 ILE A CA 1
ATOM 2118 C C . ILE A 1 282 ? 5.715 -8.940 -2.115 1.00 92.81 282 ILE A C 1
ATOM 2120 O O . ILE A 1 282 ? 6.204 -8.675 -3.209 1.00 92.81 282 ILE A O 1
ATOM 2124 N N . LEU A 1 283 ? 4.760 -8.198 -1.550 1.00 92.81 283 LEU A N 1
ATOM 2125 C CA . LEU A 1 283 ? 4.181 -7.030 -2.202 1.00 92.81 283 LEU A CA 1
ATOM 2126 C C . LEU A 1 283 ? 5.232 -5.952 -2.413 1.00 92.81 283 LEU A C 1
ATOM 2128 O O . LEU A 1 283 ? 5.529 -5.634 -3.559 1.00 92.81 283 LEU A O 1
ATOM 2132 N N . MET A 1 284 ? 5.847 -5.454 -1.337 1.00 91.75 284 MET A N 1
ATOM 2133 C CA . MET A 1 284 ? 6.833 -4.381 -1.428 1.00 91.75 284 MET A CA 1
ATOM 2134 C C . MET A 1 284 ? 8.013 -4.792 -2.297 1.00 91.75 284 MET A C 1
ATOM 2136 O O . MET A 1 284 ? 8.431 -4.008 -3.142 1.00 91.75 284 MET A O 1
ATOM 2140 N N . PHE A 1 285 ? 8.546 -6.002 -2.125 1.00 93.69 285 PHE A N 1
ATOM 2141 C CA . PHE A 1 285 ? 9.693 -6.443 -2.910 1.00 93.69 285 PHE A CA 1
ATOM 2142 C C . PHE A 1 285 ? 9.305 -6.582 -4.376 1.00 93.69 285 PHE A C 1
ATOM 2144 O O . PHE A 1 285 ? 9.926 -5.968 -5.237 1.00 93.69 285 PHE A O 1
ATOM 2151 N N . GLY A 1 286 ? 8.243 -7.337 -4.658 1.00 94.12 286 GLY A N 1
ATOM 2152 C CA . GLY A 1 286 ? 7.869 -7.687 -6.019 1.00 94.12 286 GLY A CA 1
ATOM 2153 C C . GLY A 1 286 ? 7.440 -6.486 -6.848 1.00 94.12 286 GLY A C 1
ATOM 2154 O O . GLY A 1 286 ? 7.868 -6.361 -7.988 1.00 94.12 286 GLY A O 1
ATOM 2155 N N . MET A 1 287 ? 6.652 -5.567 -6.290 1.00 93.38 287 MET A N 1
ATOM 2156 C CA . MET A 1 287 ? 6.163 -4.403 -7.037 1.00 93.38 287 MET A CA 1
ATOM 2157 C C . MET A 1 287 ? 7.279 -3.392 -7.335 1.00 93.38 287 MET A C 1
ATOM 2159 O O . MET A 1 287 ? 7.347 -2.863 -8.441 1.00 93.38 287 MET A O 1
ATOM 2163 N N . HIS A 1 288 ? 8.173 -3.132 -6.373 1.00 94.38 288 HIS A N 1
ATOM 2164 C CA . HIS A 1 288 ? 9.269 -2.182 -6.557 1.00 94.38 288 HIS A CA 1
ATOM 2165 C C . HIS A 1 288 ? 10.337 -2.787 -7.463 1.00 94.38 288 HIS A C 1
ATOM 2167 O O . HIS A 1 288 ? 10.858 -2.095 -8.333 1.00 94.38 288 HIS A O 1
ATOM 2173 N N . LEU A 1 289 ? 10.616 -4.086 -7.313 1.00 94.38 289 LEU A N 1
ATOM 2174 C CA . LEU A 1 289 ? 11.501 -4.803 -8.220 1.00 94.38 289 LEU A CA 1
ATOM 2175 C C . LEU A 1 289 ? 10.937 -4.809 -9.643 1.00 94.38 289 LEU A C 1
ATOM 2177 O O . LEU A 1 289 ? 11.669 -4.494 -10.571 1.00 94.38 289 LEU A O 1
ATOM 2181 N N . ALA A 1 290 ? 9.643 -5.085 -9.827 1.00 94.00 290 ALA A N 1
ATOM 2182 C CA . ALA A 1 290 ? 9.008 -5.003 -11.140 1.00 94.00 290 ALA A CA 1
ATOM 2183 C C . ALA A 1 290 ? 9.097 -3.589 -11.739 1.00 94.00 290 ALA A C 1
ATOM 2185 O O . ALA A 1 290 ? 9.327 -3.461 -12.935 1.00 94.00 290 ALA A O 1
ATOM 2186 N N . GLY A 1 291 ? 8.981 -2.536 -10.922 1.00 92.25 291 GLY A N 1
ATOM 2187 C CA . GLY A 1 291 ? 9.203 -1.152 -11.356 1.00 92.25 291 GLY A CA 1
ATOM 2188 C C . GLY A 1 291 ? 10.636 -0.892 -11.831 1.00 92.25 291 GLY A C 1
ATOM 2189 O O . GLY A 1 291 ? 10.832 -0.389 -12.934 1.00 92.25 291 GLY A O 1
ATOM 2190 N N . ALA A 1 292 ? 11.637 -1.294 -11.042 1.00 92.44 292 ALA A N 1
ATOM 2191 C CA . ALA A 1 292 ? 13.049 -1.143 -11.402 1.00 92.44 292 ALA A CA 1
ATOM 2192 C C . ALA A 1 292 ? 13.419 -1.946 -12.660 1.00 92.44 292 ALA A C 1
ATOM 2194 O O . ALA A 1 292 ? 14.020 -1.408 -13.584 1.00 92.44 292 ALA A O 1
ATOM 2195 N N . LEU A 1 293 ? 13.015 -3.219 -12.730 1.00 93.00 293 LEU A N 1
ATOM 2196 C CA . LEU A 1 293 ? 13.244 -4.073 -13.900 1.00 93.00 293 LEU A CA 1
ATOM 2197 C C . LEU A 1 293 ? 12.424 -3.623 -15.115 1.00 93.00 293 LEU A C 1
ATOM 2199 O O . LEU A 1 293 ? 12.840 -3.843 -16.248 1.00 93.00 293 LEU A O 1
ATOM 2203 N N . GLY A 1 294 ? 11.292 -2.948 -14.903 1.00 90.25 294 GLY A N 1
ATOM 2204 C CA . GLY A 1 294 ? 10.484 -2.364 -15.970 1.00 90.25 294 GLY A CA 1
ATOM 2205 C C . GLY A 1 294 ? 11.275 -1.382 -16.833 1.00 90.25 294 GLY A C 1
ATOM 2206 O O . GLY A 1 294 ? 11.041 -1.317 -18.035 1.00 90.25 294 GLY A O 1
ATOM 2207 N N . ARG A 1 295 ? 12.280 -0.705 -16.261 1.00 89.44 295 ARG A N 1
ATOM 2208 C CA . ARG A 1 295 ? 13.194 0.171 -17.007 1.00 89.44 295 ARG A CA 1
ATOM 2209 C C . ARG A 1 295 ? 14.122 -0.571 -17.965 1.00 89.44 295 ARG A C 1
ATOM 2211 O O . ARG A 1 295 ? 14.524 0.006 -18.967 1.00 89.44 295 ARG A O 1
ATOM 2218 N N . ALA A 1 296 ? 14.426 -1.842 -17.706 1.00 87.81 296 ALA A N 1
ATOM 2219 C CA . ALA A 1 296 ? 15.160 -2.675 -18.659 1.00 87.81 296 ALA A CA 1
ATOM 2220 C C . ALA A 1 296 ? 14.301 -3.044 -19.880 1.00 87.81 296 ALA A C 1
ATOM 2222 O O . ALA A 1 296 ? 14.828 -3.215 -20.973 1.00 87.81 296 ALA A O 1
ATOM 2223 N N . VAL A 1 297 ? 12.980 -3.161 -19.697 1.00 87.88 297 VAL A N 1
ATOM 2224 C CA . VAL A 1 297 ? 12.037 -3.519 -20.770 1.00 87.88 297 VAL A CA 1
ATOM 2225 C C . VAL A 1 297 ? 11.598 -2.285 -21.560 1.00 87.88 297 VAL A C 1
ATOM 2227 O O . VAL A 1 297 ? 11.469 -2.339 -22.780 1.00 87.88 297 VAL A O 1
ATOM 2230 N N . ILE A 1 298 ? 11.355 -1.169 -20.869 1.00 87.19 298 ILE A N 1
ATOM 2231 C CA . ILE A 1 298 ? 10.883 0.090 -21.449 1.00 87.19 298 ILE A CA 1
ATOM 2232 C C . ILE A 1 298 ? 11.742 1.227 -20.870 1.00 87.19 298 ILE A C 1
ATOM 2234 O O . ILE A 1 298 ? 11.389 1.744 -19.817 1.00 87.19 298 ILE A O 1
ATOM 2238 N N . PRO A 1 299 ? 12.861 1.617 -21.505 1.00 76.19 299 PRO A N 1
ATOM 2239 C CA . PRO A 1 299 ? 13.832 2.554 -20.920 1.00 76.19 299 PRO A CA 1
ATOM 2240 C C . PRO A 1 299 ? 13.436 4.045 -20.954 1.00 76.19 299 PRO A C 1
ATOM 2242 O O . PRO A 1 299 ? 13.925 4.815 -20.125 1.00 76.19 299 PRO A O 1
ATOM 2245 N N . ASP A 1 300 ? 12.527 4.464 -21.843 1.00 76.19 300 ASP A N 1
ATOM 2246 C CA . ASP A 1 300 ? 12.182 5.883 -22.085 1.00 76.19 300 ASP A CA 1
ATOM 2247 C C . ASP A 1 300 ? 10.775 6.297 -21.599 1.00 76.19 300 ASP A C 1
ATOM 2249 O O . ASP A 1 300 ? 10.176 7.250 -22.107 1.00 76.19 300 ASP A O 1
ATOM 2253 N N . LEU A 1 301 ? 10.222 5.622 -20.587 1.00 71.31 301 LEU A N 1
ATOM 2254 C CA . LEU A 1 301 ? 8.892 5.954 -20.047 1.00 71.31 301 LEU A CA 1
ATOM 2255 C C . LEU A 1 301 ? 8.804 7.405 -19.529 1.00 71.31 301 LEU A C 1
ATOM 2257 O O . LEU A 1 301 ? 7.785 8.065 -19.731 1.00 71.31 301 LEU A O 1
ATOM 2261 N N . ASP A 1 302 ? 9.893 7.946 -18.974 1.00 58.56 302 ASP A N 1
ATOM 2262 C CA . ASP A 1 302 ? 9.956 9.319 -18.447 1.00 58.56 302 ASP A CA 1
ATOM 2263 C C . ASP A 1 302 ? 9.798 10.407 -19.530 1.00 58.56 302 ASP A C 1
ATOM 2265 O O . ASP A 1 302 ? 9.341 11.513 -19.235 1.00 58.56 302 ASP A O 1
ATOM 2269 N N . ARG A 1 303 ? 10.118 10.104 -20.797 1.00 43.53 303 ARG A N 1
ATOM 2270 C CA . ARG A 1 303 ? 10.024 11.055 -21.924 1.00 43.53 303 ARG A CA 1
ATOM 2271 C C . ARG A 1 303 ? 8.633 11.139 -22.555 1.00 43.53 303 ARG A C 1
ATOM 2273 O O . ARG A 1 303 ? 8.376 12.047 -23.338 1.00 43.53 303 ARG A O 1
ATOM 2280 N N . THR A 1 304 ? 7.734 10.214 -22.223 1.00 39.22 304 THR A N 1
ATOM 2281 C CA . THR A 1 304 ? 6.410 10.080 -22.869 1.00 39.22 304 THR A CA 1
ATOM 2282 C C . THR A 1 304 ? 5.242 10.553 -21.999 1.00 39.22 304 THR A C 1
ATOM 2284 O O . THR A 1 304 ? 4.087 10.498 -22.421 1.00 39.22 304 THR A O 1
ATOM 2287 N N . GLY A 1 305 ? 5.518 11.066 -20.795 1.00 34.78 305 GLY A N 1
ATOM 2288 C CA . GLY A 1 305 ? 4.504 11.706 -19.959 1.00 34.78 305 GLY A CA 1
ATOM 2289 C C . GLY A 1 305 ? 3.969 12.999 -20.601 1.00 34.78 305 GLY A C 1
ATOM 2290 O O . GLY A 1 305 ? 4.739 13.732 -21.228 1.00 34.78 305 GLY A O 1
ATOM 2291 N N . PRO A 1 306 ? 2.674 13.330 -20.436 1.00 31.58 306 PRO A N 1
ATOM 2292 C CA . PRO A 1 306 ? 2.111 14.583 -20.933 1.00 31.58 306 PRO A CA 1
ATOM 2293 C C . PRO A 1 306 ? 2.727 15.749 -20.144 1.00 31.58 306 PRO A C 1
ATOM 2295 O O . PRO A 1 306 ? 2.271 16.085 -19.054 1.00 31.58 306 PRO A O 1
ATOM 2298 N N . GLY A 1 307 ? 3.824 16.308 -20.655 1.00 38.09 307 GLY A N 1
ATOM 2299 C CA . GLY A 1 307 ? 4.569 17.381 -19.993 1.00 38.09 307 GLY A CA 1
ATOM 2300 C C . GLY A 1 307 ? 5.966 17.682 -20.548 1.00 38.09 307 GLY A C 1
ATOM 2301 O O . GLY A 1 307 ? 6.521 18.706 -20.174 1.00 38.09 307 GLY A O 1
ATOM 2302 N N . HIS A 1 308 ? 6.528 16.850 -21.436 1.00 34.78 308 HIS A N 1
ATOM 2303 C CA . HIS A 1 308 ? 7.849 17.086 -22.053 1.00 34.78 308 HIS A CA 1
ATOM 2304 C C . HIS A 1 308 ? 7.819 17.159 -23.591 1.00 34.78 308 HIS A C 1
ATOM 2306 O O . HIS A 1 308 ? 8.819 16.888 -24.247 1.00 34.78 308 HIS A O 1
ATOM 2312 N N . SER A 1 309 ? 6.695 17.556 -24.197 1.00 29.59 309 SER A N 1
ATOM 2313 C CA . SER A 1 309 ? 6.719 18.051 -25.579 1.00 29.59 309 SER A CA 1
ATOM 2314 C C . SER A 1 309 ? 6.791 19.577 -25.554 1.00 29.59 309 SER A C 1
ATOM 2316 O O . SER A 1 309 ? 5.841 20.209 -25.090 1.00 29.59 309 SER A O 1
ATOM 2318 N N . ASN A 1 310 ? 7.882 20.126 -26.095 1.00 32.88 310 ASN A N 1
ATOM 2319 C CA . ASN A 1 310 ? 8.158 21.542 -26.398 1.00 32.88 310 ASN A CA 1
ATOM 2320 C C . ASN A 1 310 ? 9.150 22.226 -25.446 1.00 32.88 310 ASN A C 1
ATOM 2322 O O . ASN A 1 310 ? 8.794 23.145 -24.712 1.00 32.88 310 ASN A O 1
ATOM 2326 N N . ALA A 1 311 ? 10.415 21.820 -25.524 1.00 31.61 311 ALA A N 1
ATOM 2327 C CA . ALA A 1 311 ? 11.537 22.683 -25.163 1.00 31.61 311 ALA A CA 1
ATOM 2328 C C . ALA A 1 311 ? 12.790 22.317 -25.973 1.00 31.61 311 ALA A C 1
ATOM 2330 O O . ALA A 1 311 ? 13.843 22.140 -25.390 1.00 31.61 311 ALA A O 1
ATOM 2331 N N . ASP A 1 312 ? 12.652 22.170 -27.293 1.00 32.53 312 ASP A N 1
ATOM 2332 C CA . ASP A 1 312 ? 13.773 22.229 -28.238 1.00 32.53 312 ASP A CA 1
ATOM 2333 C C . ASP A 1 312 ? 13.237 22.788 -29.564 1.00 32.53 312 ASP A C 1
ATOM 2335 O O . ASP A 1 312 ? 12.586 22.092 -30.348 1.00 32.53 312 ASP A O 1
ATOM 2339 N N . GLY A 1 313 ? 13.447 24.090 -29.744 1.00 31.27 313 GLY A N 1
ATOM 2340 C CA . GLY A 1 313 ? 13.156 24.891 -30.928 1.00 31.27 313 GLY A CA 1
ATOM 2341 C C . GLY A 1 313 ? 13.935 26.190 -30.834 1.00 31.27 313 GLY A C 1
ATOM 2342 O O . GLY A 1 313 ? 13.793 26.858 -29.785 1.00 31.27 313 GLY A O 1
#

Radius of gyration: 21.15 Å; chains: 1; bounding box: 52×41×63 Å

Secondary structure (DSSP, 8-state):
--HHHHHHHHHHHHHHHHHHHHHHHT--SS-HHHHHHHGGG-B-HHHHHHHHHHHHS-HIIIIIHHHHHHHH-HHHHHHHHTHHHHHHIIIIIIIHHHHHHHHHTT-SSHHHHHHHHH--HHHHHHHHHHHHHHHHHHHHHHHHHHHHHHHHHH---HHHHHHHHHHHHHHHHHHHHHHHHHHHHHHHHHHHHHHHHHHHHHHHHHTTSHHHHHHHHHHH-GGGGSTT-GGG---HHHHHHHHHHHHHHTTT-HHHHHHHH-BS-HHHHHHHHHHHHHHHHHHHHHHHHHHHHHHHH-TTGGGSSTT-S----

Sequence (313 aa):
MQLEVILPLIAYLLVVFGLSVYAMRKRTTGTFLNEYFLGSRSMGGIVLAMTLTATYISASSFIGGPGAAYKYGLGWVLLAMIQLPAVWLSLGILGKKFAILARRYNAVTLNDMLFARYQSRLLVWLASLSLLVAFVGAMTVQFIGGARLLETAAGIPYETGLLIFGVSIALYTAFGGFRASVLNDTMQGMVMLIGTIVLLVGVVHAAGGLGHAVETLQTIDPKLVTPQGADDILSPTFMTSFWVLVCFGVIGLPHTAVRCISYKDSKAVHRGIIIGTIVVAILMFGMHLAGALGRAVIPDLDRTGPGHSNADG

Foldseek 3Di:
DPCVQVVVVVVLLVVLLVLLVVLLVPPDDDDPLCCQQQVVLADFQLLLLLLLLLVVCALCLQVVLLQVCQQFAPLSLVLLLLLLVLLCCQQVPVLVVLQVQCVVQVNRFPLSSVCVVPVDPVVSVVVVVVLVVVVVVVVVVRLQSQLVCCCVRVVDPSVRSSCVVVVSCCVSPVRRGPSSSSSSSSVSLVVLLVVLVVLLVVLQVLQVHPVSLVVLLCVLPVSNNDSCTPPSVNDVVNSVVSSCCSNVVVSPRGVSNSSSNNHDDPNSSVSSSVSSSVSSNSNSNSSNNSSNSVCSNPVCPVCPPPPNPDDDD

Organism: Citrobacter koseri (NCBI:txid545)

InterPro domains:
  IPR001734 Sodium/solute symporter [PF00474] (36-301)
  IPR001734 Sodium/solute symporter [PS50283] (2-313)
  IPR001734 Sodium/solute symporter [TIGR00813] (36-302)
  IPR011849 Sodium/pantothenate symporter [TIGR02119] (4-302)
  IPR018212 Sodium/solute symporter, conserved site [PS00456] (155-180)
  IPR038377 Sodium/glucose symporter superfamily [G3DSA:1.20.1730.10] (31-312)
  IPR050277 Sodium:Solute Symporter [PTHR48086] (2-299)